Protein AF-0000000067705169 (afdb_homodimer)

Organism: Oreochromis niloticus (NCBI:txid8128)

Sequence (292 aa):
MPSLSCNMSDLLRYIDYDHKATFLKMLNQQRLEGEHCDVVVVVENIEFRAHRCVLAACSNYFKKLFKKQSDEDNSIVELDFIRSDIFEEVLNYMYTARLAVRKKDINMMMSSGQILGINFLDNLCTQKREVTILHSAQMIPKSWDSMPSLSCNMSDLLRYIDYDHKATFLKMLNQQRLEGEHCDVVVVVENIEFRAHRCVLAACSNYFKKLFKKQSDEDNSIVELDFIRSDIFEEVLNYMYTARLAVRKKDINMMMSSGQILGINFLDNLCTQKREVTILHSAQMIPKSWDS

pLDDT: mean 82.28, std 20.85, range [27.31, 98.69]

Solvent-accessible surface area (backbone atoms only — not comparable to full-atom values): 16336 Å² total; per-residue (Å²): 129,84,76,82,65,81,62,74,83,47,54,47,76,46,75,47,86,59,41,50,63,52,39,37,50,37,46,37,50,28,44,78,69,59,50,76,47,62,30,33,40,32,21,86,90,39,78,42,69,34,41,58,60,59,46,32,42,55,16,54,41,45,35,54,52,48,65,67,34,75,82,47,99,67,45,68,45,79,47,87,82,50,56,47,73,56,46,52,35,53,53,46,19,73,42,65,33,36,40,66,42,43,62,92,45,44,65,58,47,38,52,40,24,56,68,36,42,29,70,66,44,62,54,54,54,61,54,48,53,51,55,55,46,54,57,59,60,69,63,60,72,86,60,72,84,114,129,86,76,82,63,81,61,74,83,47,53,48,77,46,74,46,86,58,42,49,62,53,38,37,51,36,46,37,51,29,44,77,69,58,50,76,47,60,31,32,39,32,22,85,90,40,80,41,70,33,41,57,58,58,47,32,42,54,15,53,41,45,35,53,51,47,66,68,34,74,82,48,97,70,44,67,45,78,47,88,82,49,56,47,74,55,47,50,36,53,54,46,19,74,42,66,32,37,41,67,42,42,62,91,45,45,67,58,48,34,54,40,23,56,68,36,42,29,71,67,42,63,54,52,55,61,54,48,52,50,54,55,45,56,56,59,59,70,64,62,74,87,62,74,84,114

Radius of gyration: 25.27 Å; Cα contacts (8 Å, |Δi|>4): 343; chains: 2; bounding box: 54×92×79 Å

Structure (mmCIF, N/CA/C/O backbone):
data_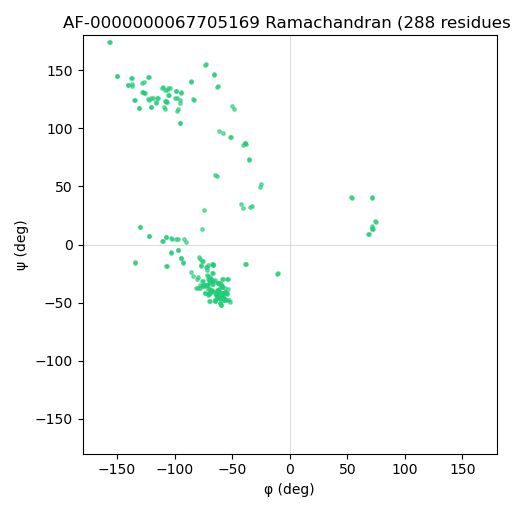AF-0000000067705169-model_v1
#
loop_
_entity.id
_entity.type
_entity.pdbx_description
1 polymer 'BTB domain-containing protein'
#
loop_
_atom_site.group_PDB
_atom_site.id
_atom_site.type_symbol
_atom_site.label_atom_id
_atom_site.label_alt_id
_atom_site.label_comp_id
_atom_site.label_asym_id
_atom_site.label_entity_id
_atom_site.label_seq_id
_atom_site.pdbx_PDB_ins_code
_atom_site.Cartn_x
_atom_site.Cartn_y
_atom_site.Cartn_z
_atom_site.occupancy
_atom_site.B_iso_or_equiv
_atom_site.auth_seq_id
_atom_site.auth_comp_id
_atom_site.auth_asym_id
_atom_site.auth_atom_id
_atom_site.pdbx_PDB_model_num
ATOM 1 N N . MET A 1 1 ? -25.75 41.469 2.578 1 31.66 1 MET A N 1
ATOM 2 C CA . MET A 1 1 ? -25.359 40.156 3.119 1 31.66 1 MET A CA 1
ATOM 3 C C . MET A 1 1 ? -24.156 39.594 2.377 1 31.66 1 MET A C 1
ATOM 5 O O . MET A 1 1 ? -24.172 39.5 1.149 1 31.66 1 MET A O 1
ATOM 9 N N . PRO A 1 2 ? -22.859 39.781 2.779 1 37.53 2 PRO A N 1
ATOM 10 C CA . PRO A 1 2 ? -21.688 39.281 2.037 1 37.53 2 PRO A CA 1
ATOM 11 C C . PRO A 1 2 ? -21.766 37.812 1.694 1 37.53 2 PRO A C 1
ATOM 13 O O . PRO A 1 2 ? -22.234 37 2.512 1 37.53 2 PRO A O 1
ATOM 16 N N . SER A 1 3 ? -22.266 37.469 0.542 1 36.5 3 SER A N 1
ATOM 17 C CA . SER A 1 3 ? -22.297 36.094 0.031 1 36.5 3 SER A CA 1
ATOM 18 C C . SER A 1 3 ? -21.031 35.344 0.392 1 36.5 3 SER A C 1
ATOM 20 O O . SER A 1 3 ? -19.922 35.812 0.164 1 36.5 3 SER A O 1
ATOM 22 N N . LEU A 1 4 ? -20.844 34.688 1.556 1 38.38 4 LEU A N 1
ATOM 23 C CA . LEU A 1 4 ? -19.812 33.719 1.924 1 38.38 4 LEU A CA 1
ATOM 24 C C . LEU A 1 4 ? -19.391 32.875 0.721 1 38.38 4 LEU A C 1
ATOM 26 O O . LEU A 1 4 ? -20.016 31.844 0.429 1 38.38 4 LEU A O 1
ATOM 30 N N . SER A 1 5 ? -19.375 33.375 -0.5 1 40.56 5 SER A N 1
ATOM 31 C CA . SER A 1 5 ? -18.875 32.656 -1.669 1 40.56 5 SER A CA 1
ATOM 32 C C . SER A 1 5 ? -17.609 31.875 -1.334 1 40.56 5 SER A C 1
ATOM 34 O O . SER A 1 5 ? -16.672 32.438 -0.751 1 40.56 5 SER A O 1
ATOM 36 N N . CYS A 1 6 ? -17.656 30.641 -0.814 1 42.22 6 CYS A N 1
ATOM 37 C CA . CYS A 1 6 ? -16.516 29.734 -0.792 1 42.22 6 CYS A CA 1
ATOM 38 C C . CYS A 1 6 ? -15.531 30.062 -1.911 1 42.22 6 CYS A C 1
ATOM 40 O O . CYS A 1 6 ? -15.82 29.812 -3.084 1 42.22 6 CYS A O 1
ATOM 42 N N . ASN A 1 7 ? -15.016 31.172 -2.176 1 44.62 7 ASN A N 1
ATOM 43 C CA . ASN A 1 7 ? -14.023 31.547 -3.18 1 44.62 7 ASN A CA 1
ATOM 44 C C . ASN A 1 7 ? -12.992 30.438 -3.385 1 44.62 7 ASN A C 1
ATOM 46 O O . ASN A 1 7 ? -12.219 30.125 -2.479 1 44.62 7 ASN A O 1
ATOM 50 N N . MET A 1 8 ? -13.219 29.266 -4.047 1 47.56 8 MET A N 1
ATOM 51 C CA . MET A 1 8 ? -12.359 28.25 -4.645 1 47.56 8 MET A CA 1
ATOM 52 C C . MET A 1 8 ? -10.914 28.719 -4.715 1 47.56 8 MET A C 1
ATOM 54 O O . MET A 1 8 ? -9.992 27.922 -4.816 1 47.56 8 MET A O 1
ATOM 58 N N . SER A 1 9 ? -10.68 30.109 -4.746 1 58.75 9 SER A N 1
ATOM 59 C CA . SER A 1 9 ? -9.414 30.797 -4.977 1 58.75 9 SER A CA 1
ATOM 60 C C . SER A 1 9 ? -8.438 30.547 -3.83 1 58.75 9 SER A C 1
ATOM 62 O O . SER A 1 9 ? -7.219 30.562 -4.031 1 58.75 9 SER A O 1
ATOM 64 N N . ASP A 1 10 ? -8.945 30.078 -2.658 1 79.38 10 ASP A N 1
ATOM 65 C CA . ASP A 1 10 ? -8.031 30.062 -1.515 1 79.38 10 ASP A CA 1
ATOM 66 C C . ASP A 1 10 ? -7.52 28.641 -1.239 1 79.38 10 ASP A C 1
ATOM 68 O O . ASP A 1 10 ? -6.832 28.422 -0.243 1 79.38 10 ASP A O 1
ATOM 72 N N . LEU A 1 11 ? -7.875 27.688 -2.133 1 83.19 11 LEU A N 1
ATOM 73 C CA . LEU A 1 11 ? -7.445 26.312 -1.938 1 83.19 11 LEU A CA 1
ATOM 74 C C . LEU A 1 11 ? -6.355 25.938 -2.936 1 83.19 11 LEU A C 1
ATOM 76 O O . LEU A 1 11 ? -6.504 26.172 -4.141 1 83.19 11 LEU A O 1
ATOM 80 N N . LEU A 1 12 ? -5.23 25.531 -2.422 1 85.56 12 LEU A N 1
ATOM 81 C CA . LEU A 1 12 ? -4.148 25.016 -3.254 1 85.56 12 LEU A CA 1
ATOM 82 C C . LEU A 1 12 ? -4.211 23.5 -3.334 1 85.56 12 LEU A C 1
ATOM 84 O O . LEU A 1 12 ? -4.324 22.812 -2.311 1 85.56 12 LEU A O 1
ATOM 88 N N . ARG A 1 13 ? -4.281 22.906 -4.57 1 89.56 13 ARG A N 1
ATOM 89 C CA . ARG A 1 13 ? -4.297 21.469 -4.805 1 89.56 13 ARG A CA 1
ATOM 90 C C . ARG A 1 13 ? -2.979 21 -5.41 1 89.56 13 ARG A C 1
ATOM 92 O O . ARG A 1 13 ? -2.439 21.641 -6.312 1 89.56 13 ARG A O 1
ATOM 99 N N . TYR A 1 14 ? -2.492 19.938 -4.816 1 87.75 14 TYR A N 1
ATOM 100 C CA . TYR A 1 14 ? -1.238 19.359 -5.293 1 87.75 14 TYR A CA 1
ATOM 101 C C . TYR A 1 14 ? -1.396 17.875 -5.582 1 87.75 14 TYR A C 1
ATOM 103 O O . TYR A 1 14 ? -2.119 17.172 -4.871 1 87.75 14 TYR A O 1
ATOM 111 N N . ILE A 1 15 ? -0.759 17.469 -6.684 1 91.25 15 ILE A N 1
ATOM 112 C CA . ILE A 1 15 ? -0.657 16.062 -7.012 1 91.25 15 ILE A CA 1
ATOM 113 C C . ILE A 1 15 ? 0.807 15.625 -6.977 1 91.25 15 ILE A C 1
ATOM 115 O O . ILE A 1 15 ? 1.669 16.266 -7.574 1 91.25 15 ILE A O 1
ATOM 119 N N . ASP A 1 16 ? 1.126 14.633 -6.258 1 91.94 16 ASP A N 1
ATOM 120 C CA . ASP A 1 16 ? 2.463 14.047 -6.219 1 91.94 16 ASP A CA 1
ATOM 121 C C . ASP A 1 16 ? 2.57 12.859 -7.168 1 91.94 16 ASP A C 1
ATOM 123 O O . ASP A 1 16 ? 2.186 11.742 -6.82 1 91.94 16 ASP A O 1
ATOM 127 N N . TYR A 1 17 ? 3.188 13.008 -8.258 1 89.75 17 TYR A N 1
ATOM 128 C CA . TYR A 1 17 ? 3.223 12.023 -9.336 1 89.75 17 TYR A CA 1
ATOM 129 C C . TYR A 1 17 ? 4.184 10.891 -9 1 89.75 17 TYR A C 1
ATOM 131 O O . TYR A 1 17 ? 4.09 9.797 -9.57 1 89.75 17 TYR A O 1
ATOM 139 N N . ASP A 1 18 ? 5.066 11.148 -8.047 1 92.06 18 ASP A N 1
ATOM 140 C CA . ASP A 1 18 ? 6.055 10.133 -7.699 1 92.06 18 ASP A CA 1
ATOM 141 C C . ASP A 1 18 ? 5.578 9.273 -6.527 1 92.06 18 ASP A C 1
ATOM 143 O O . ASP A 1 18 ? 6.164 8.234 -6.23 1 92.06 18 ASP A O 1
ATOM 147 N N . HIS A 1 19 ? 4.559 9.695 -5.914 1 94.62 19 HIS A N 1
ATOM 148 C CA . HIS A 1 19 ? 4.113 9.094 -4.668 1 94.62 19 HIS A CA 1
ATOM 149 C C . HIS A 1 19 ? 3.854 7.598 -4.844 1 94.62 19 HIS A C 1
ATOM 151 O O . HIS A 1 19 ? 4.336 6.785 -4.051 1 94.62 19 HIS A O 1
ATOM 157 N N . LYS A 1 20 ? 3.129 7.215 -5.906 1 95.5 20 LYS A N 1
ATOM 158 C CA . LYS A 1 20 ? 2.701 5.828 -6.082 1 95.5 20 LYS A CA 1
ATOM 159 C C . LYS A 1 20 ? 3.902 4.895 -6.211 1 95.5 20 LYS A C 1
ATOM 161 O O . LYS A 1 20 ? 3.953 3.85 -5.562 1 95.5 20 LYS A O 1
ATOM 166 N N . ALA A 1 21 ? 4.828 5.328 -7.039 1 95.06 21 ALA A N 1
ATOM 167 C CA . ALA A 1 21 ? 6.016 4.504 -7.258 1 95.06 21 ALA A CA 1
ATOM 168 C C . ALA A 1 21 ? 6.84 4.383 -5.98 1 95.06 21 ALA A C 1
ATOM 170 O O . ALA A 1 21 ? 7.266 3.285 -5.609 1 95.06 21 ALA A O 1
ATOM 171 N N . THR A 1 22 ? 7.105 5.504 -5.316 1 95.88 22 THR A N 1
ATOM 172 C CA . THR A 1 22 ? 7.883 5.504 -4.082 1 95.88 22 THR A CA 1
ATOM 173 C C . THR A 1 22 ? 7.176 4.695 -2.996 1 95.88 22 THR A C 1
ATOM 175 O O . THR A 1 22 ? 7.816 3.941 -2.262 1 95.88 22 THR A O 1
ATOM 178 N N . PHE A 1 23 ? 5.914 4.84 -2.965 1 97.12 23 PHE A N 1
ATOM 179 C CA . PHE A 1 23 ? 5.09 4.141 -1.986 1 97.12 23 PHE A CA 1
ATOM 180 C C . PHE A 1 23 ? 5.25 2.631 -2.127 1 97.12 23 PHE A C 1
ATOM 182 O O . PHE A 1 23 ? 5.523 1.937 -1.146 1 97.12 23 PHE A O 1
ATOM 189 N N . LEU A 1 24 ? 5.07 2.162 -3.34 1 98.12 24 LEU A N 1
ATOM 190 C CA . LEU A 1 24 ? 5.18 0.732 -3.609 1 98.12 24 LEU A CA 1
ATOM 191 C C . LEU A 1 24 ? 6.574 0.219 -3.27 1 98.12 24 LEU A C 1
ATOM 193 O O . LEU A 1 24 ? 6.719 -0.863 -2.697 1 98.12 24 LEU A O 1
ATOM 197 N N . LYS A 1 25 ? 7.555 0.972 -3.59 1 97.94 25 LYS A N 1
ATOM 198 C CA . LYS A 1 25 ? 8.938 0.621 -3.273 1 97.94 25 LYS A CA 1
ATOM 199 C C . LYS A 1 25 ? 9.141 0.473 -1.768 1 97.94 25 LYS A C 1
ATOM 201 O O . LYS A 1 25 ? 9.773 -0.48 -1.312 1 97.94 25 LYS A O 1
ATOM 206 N N . MET A 1 26 ? 8.602 1.372 -1.046 1 97.69 26 MET A N 1
ATOM 207 C CA . MET A 1 26 ? 8.75 1.351 0.406 1 97.69 26 MET A CA 1
ATOM 208 C C . MET A 1 26 ? 8.008 0.167 1.013 1 97.69 26 MET A C 1
ATOM 210 O O . MET A 1 26 ? 8.492 -0.46 1.956 1 97.69 26 MET A O 1
ATOM 214 N N . LEU A 1 27 ? 6.848 -0.136 0.516 1 98.38 27 LEU A N 1
ATOM 215 C CA . LEU A 1 27 ? 6.117 -1.307 0.991 1 98.38 27 LEU A CA 1
ATOM 216 C C . LEU A 1 27 ? 6.91 -2.584 0.73 1 98.38 27 LEU A C 1
ATOM 218 O O . LEU A 1 27 ? 6.953 -3.477 1.579 1 98.38 27 LEU A O 1
ATOM 222 N N . ASN A 1 28 ? 7.477 -2.643 -0.452 1 98.62 28 ASN A N 1
ATOM 223 C CA . ASN A 1 28 ? 8.281 -3.818 -0.771 1 98.62 28 ASN A CA 1
ATOM 224 C C . ASN A 1 28 ? 9.484 -3.938 0.154 1 98.62 28 ASN A C 1
ATOM 226 O O . ASN A 1 28 ? 9.867 -5.043 0.55 1 98.62 28 ASN A O 1
ATOM 230 N N . GLN A 1 29 ? 10.086 -2.816 0.441 1 98.38 29 GLN A N 1
ATOM 231 C CA . GLN A 1 29 ? 11.195 -2.818 1.387 1 98.38 29 GLN A CA 1
ATOM 232 C C . GLN A 1 29 ? 10.758 -3.357 2.746 1 98.38 29 GLN A C 1
ATOM 234 O O . GLN A 1 29 ? 11.469 -4.16 3.357 1 98.38 29 GLN A O 1
ATOM 239 N N . GLN A 1 30 ? 9.648 -2.918 3.188 1 97.88 30 GLN A N 1
ATOM 240 C CA . GLN A 1 30 ? 9.109 -3.436 4.438 1 97.88 30 GLN A CA 1
ATOM 241 C C . GLN A 1 30 ? 8.922 -4.949 4.375 1 97.88 30 GLN A C 1
ATOM 243 O O . GLN A 1 30 ? 9.297 -5.664 5.305 1 97.88 30 GLN A O 1
ATOM 248 N N . ARG A 1 31 ? 8.336 -5.414 3.275 1 98.31 31 ARG A N 1
ATOM 249 C CA . ARG A 1 31 ? 8.109 -6.844 3.115 1 98.31 31 ARG A CA 1
ATOM 250 C C . ARG A 1 31 ? 9.414 -7.625 3.199 1 98.31 31 ARG A C 1
ATOM 252 O O . ARG A 1 31 ? 9.508 -8.609 3.932 1 98.31 31 ARG A O 1
ATOM 259 N N . LEU A 1 32 ? 10.406 -7.113 2.484 1 97.75 32 LEU A N 1
ATOM 260 C CA . LEU A 1 32 ? 11.695 -7.793 2.4 1 97.75 32 LEU A C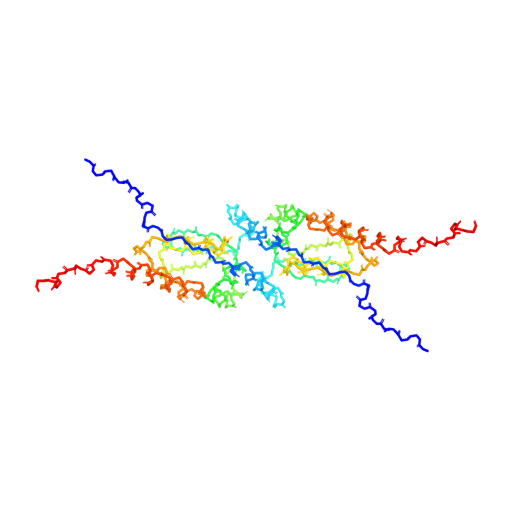A 1
ATOM 261 C C . LEU A 1 32 ? 12.398 -7.785 3.752 1 97.75 32 LEU A C 1
ATOM 263 O O . LEU A 1 32 ? 13.148 -8.711 4.074 1 97.75 32 LEU A O 1
ATOM 267 N N . GLU A 1 33 ? 12.062 -6.816 4.578 1 96.69 33 GLU A N 1
ATOM 268 C CA . GLU A 1 33 ? 12.664 -6.703 5.902 1 96.69 33 GLU A CA 1
ATOM 269 C C . GLU A 1 33 ? 11.766 -7.328 6.969 1 96.69 33 GLU A C 1
ATOM 271 O O . GLU A 1 33 ? 12.133 -7.375 8.148 1 96.69 33 GLU A O 1
ATOM 276 N N . GLY A 1 34 ? 10.594 -7.762 6.543 1 95.56 34 GLY A N 1
ATOM 277 C CA . GLY A 1 34 ? 9.664 -8.383 7.477 1 95.56 34 GLY A CA 1
ATOM 278 C C . GLY A 1 34 ? 8.984 -7.383 8.391 1 95.56 34 GLY A C 1
ATOM 279 O O . GLY A 1 34 ? 8.477 -7.754 9.453 1 95.56 34 GLY A O 1
ATOM 280 N N . GLU A 1 35 ? 8.984 -6.113 7.996 1 94.94 35 GLU A N 1
ATOM 281 C CA . GLU A 1 35 ? 8.391 -5.062 8.82 1 94.94 35 GLU A CA 1
ATOM 282 C C . GLU A 1 35 ? 6.883 -4.977 8.602 1 94.94 35 GLU A C 1
ATOM 284 O O . GLU A 1 35 ? 6.422 -4.93 7.457 1 94.94 35 GLU A O 1
ATOM 289 N N . HIS A 1 36 ? 6.133 -5.078 9.664 1 93.19 36 HIS A N 1
ATOM 290 C CA . HIS A 1 36 ? 4.691 -4.875 9.727 1 93.19 36 HIS A CA 1
ATOM 291 C C . HIS A 1 36 ? 3.949 -5.98 8.984 1 93.19 36 HIS A C 1
ATOM 293 O O . HIS A 1 36 ? 2.766 -5.836 8.672 1 93.19 36 HIS A O 1
ATOM 299 N N . CYS A 1 37 ? 4.582 -7.008 8.562 1 95.5 37 CYS A N 1
ATOM 300 C CA . CYS A 1 37 ? 3.883 -8.141 7.965 1 95.5 37 CYS A CA 1
ATOM 301 C C . CYS A 1 37 ? 2.945 -8.789 8.977 1 95.5 37 CYS A C 1
ATOM 303 O O . CYS A 1 37 ? 3.338 -9.055 10.109 1 95.5 37 CYS A O 1
ATOM 305 N N . ASP A 1 38 ? 1.744 -9.094 8.5 1 93.5 38 ASP A N 1
ATOM 306 C CA . ASP A 1 38 ? 0.765 -9.602 9.453 1 93.5 38 ASP A CA 1
ATOM 307 C C . ASP A 1 38 ? 0.111 -10.883 8.938 1 93.5 38 ASP A C 1
ATOM 309 O O . ASP A 1 38 ? -0.911 -11.32 9.469 1 93.5 38 ASP A O 1
ATOM 313 N N . VAL A 1 39 ? 0.639 -11.508 7.961 1 96.06 39 VAL A N 1
ATOM 314 C CA . VAL A 1 39 ? 0.148 -12.789 7.469 1 96.06 39 VAL A CA 1
ATOM 315 C C . VAL A 1 39 ? 1.306 -13.602 6.891 1 96.06 39 VAL A C 1
ATOM 317 O O . VAL A 1 39 ? 2.258 -13.031 6.348 1 96.06 39 VAL A O 1
ATOM 320 N N . VAL A 1 40 ? 1.239 -14.844 7.07 1 97.69 40 VAL A N 1
ATOM 321 C CA . VAL A 1 40 ? 2.158 -15.789 6.453 1 97.69 40 VAL A CA 1
ATOM 322 C C . VAL A 1 40 ? 1.391 -16.703 5.504 1 97.69 40 VAL A C 1
ATOM 324 O O . VAL A 1 40 ? 0.429 -17.359 5.91 1 97.69 40 VAL A O 1
ATOM 327 N N . VAL A 1 41 ? 1.774 -16.719 4.285 1 98.31 41 VAL A N 1
ATOM 328 C CA . VAL A 1 41 ? 1.196 -17.625 3.305 1 98.31 41 VAL A CA 1
ATOM 329 C C . VAL A 1 41 ? 2.115 -18.828 3.117 1 98.31 41 VAL A C 1
ATOM 331 O O . VAL A 1 41 ? 3.305 -18.672 2.836 1 98.31 41 VAL A O 1
ATOM 334 N N . VAL A 1 42 ? 1.589 -19.984 3.277 1 98.62 42 VAL A N 1
ATOM 335 C CA . VAL A 1 42 ? 2.367 -21.219 3.148 1 98.62 42 VAL A CA 1
ATOM 336 C C . VAL A 1 42 ? 1.995 -21.922 1.852 1 98.62 42 VAL A C 1
ATOM 338 O O . VAL A 1 42 ? 0.822 -22.234 1.615 1 98.62 42 VAL A O 1
ATOM 341 N N . VAL A 1 43 ? 2.949 -22.141 1.05 1 98.56 43 VAL A N 1
ATOM 342 C CA . VAL A 1 43 ? 2.797 -22.875 -0.21 1 98.56 43 VAL A CA 1
ATOM 343 C C . VAL A 1 43 ? 3.871 -23.953 -0.32 1 98.56 43 VAL A C 1
ATOM 345 O O . VAL A 1 43 ? 5.066 -23.641 -0.318 1 98.56 43 VAL A O 1
ATOM 348 N N . GLU A 1 44 ? 3.516 -25.125 -0.375 1 98.19 44 GLU A N 1
ATOM 349 C CA . GLU A 1 44 ? 4.441 -26.25 -0.461 1 98.19 44 GLU A CA 1
ATOM 350 C C . GLU A 1 44 ? 5.484 -26.203 0.653 1 98.19 44 GLU A C 1
ATOM 352 O O . GLU A 1 44 ? 6.68 -26.344 0.399 1 98.19 44 GLU A O 1
ATOM 357 N N . ASN A 1 45 ? 5.098 -25.875 1.807 1 97.38 45 ASN A N 1
ATOM 358 C CA . ASN A 1 45 ? 5.895 -25.844 3.027 1 97.38 45 ASN A CA 1
ATOM 359 C C . ASN A 1 45 ? 6.902 -24.688 3.012 1 97.38 45 ASN A C 1
ATOM 361 O O . ASN A 1 45 ? 7.848 -24.672 3.801 1 97.38 45 ASN A O 1
ATOM 365 N N . ILE A 1 46 ? 6.711 -23.781 2.113 1 98.38 46 ILE A N 1
ATOM 366 C CA . ILE A 1 46 ? 7.496 -22.547 2.102 1 98.38 46 ILE A CA 1
ATOM 367 C C . ILE A 1 46 ? 6.652 -21.391 2.633 1 98.38 46 ILE A C 1
ATOM 369 O O . ILE A 1 46 ? 5.496 -21.219 2.234 1 98.38 46 ILE A O 1
ATOM 373 N N . GLU A 1 47 ? 7.25 -20.641 3.467 1 98.31 47 GLU A N 1
ATOM 374 C CA . GLU A 1 47 ? 6.535 -19.531 4.098 1 98.31 47 GLU A CA 1
ATOM 375 C C . GLU A 1 47 ? 6.844 -18.203 3.408 1 98.31 47 GLU A C 1
ATOM 377 O O . GLU A 1 47 ? 8.008 -17.891 3.154 1 98.31 47 GLU A O 1
ATOM 382 N N . PHE A 1 48 ? 5.801 -17.438 3.111 1 98.5 48 PHE A N 1
ATOM 383 C CA . PHE A 1 48 ? 5.895 -16.094 2.572 1 98.5 48 PHE A CA 1
ATOM 384 C C . PHE A 1 48 ? 5.215 -15.086 3.496 1 98.5 48 PHE A C 1
ATOM 386 O O . PHE A 1 48 ? 4.004 -15.156 3.715 1 98.5 48 PHE A O 1
ATOM 393 N N . ARG A 1 49 ? 5.957 -14.164 4 1 97.75 49 ARG A N 1
ATOM 394 C CA . ARG A 1 49 ? 5.387 -13.094 4.812 1 97.75 49 ARG A CA 1
ATOM 395 C C . ARG A 1 49 ? 4.891 -11.945 3.936 1 97.75 49 ARG A C 1
ATOM 397 O O . ARG A 1 49 ? 5.543 -11.578 2.953 1 97.75 49 ARG A O 1
ATOM 404 N N . ALA A 1 50 ? 3.785 -11.406 4.305 1 98.12 50 ALA A N 1
ATOM 405 C CA . ALA A 1 50 ? 3.211 -10.32 3.518 1 98.12 50 ALA A CA 1
ATOM 406 C C . ALA A 1 50 ? 2.273 -9.469 4.367 1 98.12 50 ALA A C 1
ATOM 408 O O . ALA A 1 50 ? 2.109 -9.719 5.566 1 98.12 50 ALA A O 1
ATOM 409 N N . HIS A 1 51 ? 1.782 -8.438 3.867 1 97.38 51 HIS A N 1
ATOM 410 C CA . HIS A 1 51 ? 0.753 -7.602 4.473 1 97.38 51 HIS A CA 1
ATOM 411 C C . HIS A 1 51 ? -0.637 -7.996 3.988 1 97.38 51 HIS A C 1
ATOM 413 O O . HIS A 1 51 ? -0.878 -8.078 2.781 1 97.38 51 HIS A O 1
ATOM 419 N N . ARG A 1 52 ? -1.539 -8.18 4.875 1 96.69 52 ARG A N 1
ATOM 420 C CA . ARG A 1 52 ? -2.902 -8.547 4.516 1 96.69 52 ARG A CA 1
ATOM 421 C C . ARG A 1 52 ? -3.523 -7.52 3.576 1 96.69 52 ARG A C 1
ATOM 423 O O . ARG A 1 52 ? -4.168 -7.879 2.59 1 96.69 52 ARG A O 1
ATOM 430 N N . CYS A 1 53 ? -3.324 -6.227 3.957 1 97.19 53 CYS A N 1
ATOM 431 C CA . CYS A 1 53 ? -3.961 -5.172 3.174 1 97.19 53 CYS A CA 1
ATOM 432 C C . CYS A 1 53 ? -3.441 -5.168 1.741 1 97.19 53 CYS A C 1
ATOM 434 O O . CYS A 1 53 ? -4.195 -4.898 0.804 1 97.19 53 CYS A O 1
ATOM 436 N N . VAL A 1 54 ? -2.143 -5.523 1.518 1 98.38 54 VAL A N 1
ATOM 437 C CA . VAL A 1 54 ? -1.57 -5.586 0.177 1 98.38 54 VAL A CA 1
ATOM 438 C C . VAL A 1 54 ? -2.174 -6.762 -0.589 1 98.38 54 VAL A C 1
ATOM 440 O O . VAL A 1 54 ? -2.635 -6.602 -1.722 1 98.38 54 VAL A O 1
ATOM 443 N N . LEU A 1 55 ? -2.209 -7.949 0.03 1 98 55 LEU A N 1
ATOM 444 C CA . LEU A 1 55 ? -2.787 -9.125 -0.611 1 98 55 LEU A CA 1
ATOM 445 C C . LEU A 1 55 ? -4.242 -8.883 -0.985 1 98 55 LEU A C 1
ATOM 447 O O . LEU A 1 55 ? -4.656 -9.156 -2.113 1 98 55 LEU A O 1
ATOM 451 N N . ALA A 1 56 ? -4.992 -8.312 -0.066 1 97.5 56 ALA A N 1
ATOM 452 C CA . ALA A 1 56 ? -6.418 -8.07 -0.274 1 97.5 56 ALA A CA 1
ATOM 453 C C . ALA A 1 56 ? -6.645 -7.012 -1.346 1 97.5 56 ALA A C 1
ATOM 455 O O . ALA A 1 56 ? -7.66 -7.027 -2.043 1 97.5 56 ALA A O 1
ATOM 456 N N . ALA A 1 57 ? -5.738 -6.086 -1.476 1 97.56 57 ALA A N 1
ATOM 457 C CA . ALA A 1 57 ? -5.852 -5.031 -2.479 1 97.56 57 ALA A CA 1
ATOM 458 C C . ALA A 1 57 ? -5.629 -5.586 -3.885 1 97.56 57 ALA A C 1
ATOM 460 O O . ALA A 1 57 ? -6.16 -5.055 -4.859 1 97.56 57 ALA A O 1
ATOM 461 N N . CYS A 1 58 ? -4.883 -6.652 -4 1 96.75 58 CYS A N 1
ATOM 462 C CA . CYS A 1 58 ? -4.457 -7.137 -5.309 1 96.75 58 CYS A CA 1
ATOM 463 C C . CYS A 1 58 ? -5.215 -8.398 -5.699 1 96.75 58 CYS A C 1
ATOM 465 O O . CYS A 1 58 ? -5.223 -8.789 -6.867 1 96.75 58 CYS A O 1
ATOM 467 N N . SER A 1 59 ? -5.809 -9.078 -4.777 1 97.06 59 SER A N 1
ATOM 468 C CA . SER A 1 59 ? -6.383 -10.398 -5 1 97.06 59 SER A CA 1
ATOM 469 C C . SER A 1 59 ? -7.773 -10.508 -4.383 1 97.06 59 SER A C 1
ATOM 471 O O . SER A 1 59 ? -7.93 -10.375 -3.168 1 97.06 59 SER A O 1
ATOM 473 N N . ASN A 1 60 ? -8.766 -10.867 -5.184 1 96.75 60 ASN A N 1
ATOM 474 C CA . ASN A 1 60 ? -10.125 -11.07 -4.684 1 96.75 60 ASN A CA 1
ATOM 475 C C . ASN A 1 60 ? -10.211 -12.297 -3.783 1 96.75 60 ASN A C 1
ATOM 477 O O . ASN A 1 60 ? -11.016 -12.336 -2.854 1 96.75 60 ASN A O 1
ATOM 481 N N . TYR A 1 61 ? -9.406 -13.25 -4.031 1 96.88 61 TYR A N 1
ATOM 482 C CA . TYR A 1 61 ? -9.32 -14.43 -3.178 1 96.88 61 TYR A CA 1
ATOM 483 C C . TYR A 1 61 ? -8.922 -14.055 -1.756 1 96.88 61 TYR A C 1
ATOM 485 O O . TYR A 1 61 ? -9.617 -14.406 -0.798 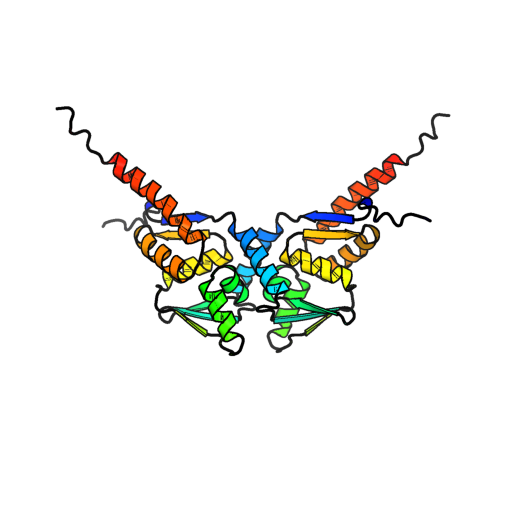1 96.88 61 TYR A O 1
ATOM 493 N N . PHE A 1 62 ? -7.887 -13.305 -1.604 1 96.75 62 PHE A N 1
ATOM 494 C CA . PHE A 1 62 ? -7.414 -12.906 -0.283 1 96.75 62 PHE A CA 1
ATOM 495 C C . PHE A 1 62 ? -8.375 -11.922 0.363 1 96.75 62 PHE A C 1
ATOM 497 O O . PHE A 1 62 ? -8.594 -11.961 1.576 1 96.75 62 PHE A O 1
ATOM 504 N N . LYS A 1 63 ? -8.914 -11.047 -0.467 1 96.31 63 LYS A N 1
ATOM 505 C CA . LYS A 1 63 ? -9.891 -10.094 0.049 1 96.31 63 LYS A CA 1
ATOM 506 C C . LYS A 1 63 ? -11.047 -10.82 0.741 1 96.31 63 LYS A C 1
ATOM 508 O O . LYS A 1 63 ? -11.391 -10.5 1.88 1 96.31 63 LYS A O 1
ATOM 513 N N . LYS A 1 64 ? -11.586 -11.797 0.128 1 95.19 64 LYS A N 1
ATOM 514 C CA . LYS A 1 64 ? -12.695 -12.57 0.671 1 95.19 64 LYS A CA 1
ATOM 515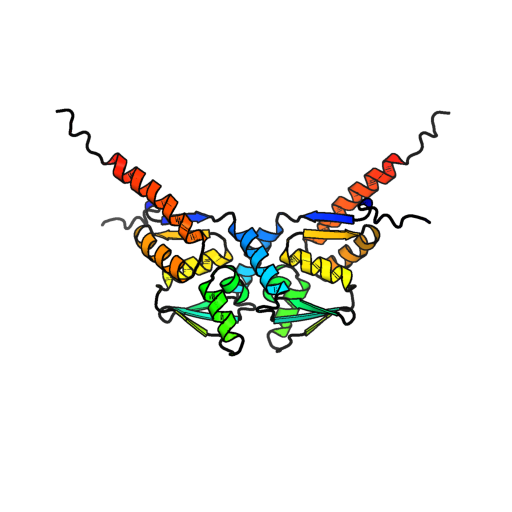 C C . LYS A 1 64 ? -12.25 -13.422 1.855 1 95.19 64 LYS A C 1
ATOM 517 O O . LYS A 1 64 ? -12.961 -13.516 2.861 1 95.19 64 LYS A O 1
ATOM 522 N N . LEU A 1 65 ? -11.102 -14.008 1.676 1 94.38 65 LEU A N 1
ATOM 523 C CA . LEU A 1 65 ? -10.578 -14.867 2.73 1 94.38 65 LEU A CA 1
ATOM 524 C C . LEU A 1 65 ? -10.398 -14.086 4.031 1 94.38 65 LEU A C 1
ATOM 526 O O . LEU A 1 65 ? -10.805 -14.555 5.098 1 94.38 65 LEU A O 1
ATOM 530 N N . PHE A 1 66 ? -9.82 -12.891 3.969 1 94.12 66 PHE A N 1
ATOM 531 C CA . PHE A 1 66 ? -9.516 -12.125 5.172 1 94.12 66 PHE A CA 1
ATOM 532 C C . PHE A 1 66 ? -10.781 -11.492 5.746 1 94.12 66 PHE A C 1
ATOM 534 O O . PHE A 1 66 ? -10.844 -11.203 6.945 1 94.12 66 PHE A O 1
ATOM 541 N N . LYS A 1 67 ? -11.719 -11.156 4.875 1 89.06 67 LYS A N 1
ATOM 542 C CA . LYS A 1 67 ? -13 -10.672 5.371 1 89.06 67 LYS A CA 1
ATOM 543 C C . LYS A 1 67 ? -13.68 -11.703 6.266 1 89.06 67 LYS A C 1
ATOM 545 O O . LYS A 1 67 ? -14.281 -11.352 7.281 1 89.06 67 LYS A O 1
ATOM 550 N N . LYS A 1 68 ? -13.547 -12.961 5.941 1 84.81 68 LYS A N 1
ATOM 551 C CA . LYS A 1 68 ? -14.117 -14.062 6.715 1 84.81 68 LYS A CA 1
ATOM 552 C C . LYS A 1 68 ? -13.32 -14.297 7.996 1 84.81 68 LYS A C 1
ATOM 554 O O . LYS A 1 68 ? -13.891 -14.664 9.031 1 84.81 68 LYS A O 1
ATOM 559 N N . GLN A 1 69 ? -12.008 -14.109 7.977 1 78.38 69 GLN A N 1
ATOM 560 C CA . GLN A 1 69 ? -11.102 -14.383 9.094 1 78.38 69 GLN A CA 1
ATOM 561 C C . GLN A 1 69 ? -11.125 -13.242 10.109 1 78.38 69 GLN A C 1
ATOM 563 O O . GLN A 1 69 ? -10.664 -13.406 11.242 1 78.38 69 GLN A O 1
ATOM 568 N N . SER A 1 70 ? -11.375 -12.008 9.773 1 65.31 70 SER A N 1
ATOM 569 C CA . SER A 1 70 ? -11.32 -10.852 10.656 1 65.31 70 SER A CA 1
ATOM 570 C C . SER A 1 70 ? -11.844 -11.195 12.047 1 65.31 70 SER A C 1
ATOM 572 O O . SER A 1 70 ? -11.406 -10.609 13.039 1 65.31 70 SER A O 1
ATOM 574 N N . ASP A 1 71 ? -12.523 -12.258 12.078 1 61.09 71 ASP A N 1
ATOM 575 C CA . ASP A 1 71 ? -13.055 -12.695 13.359 1 61.09 71 ASP A CA 1
ATOM 576 C C . ASP A 1 71 ? -12.094 -13.664 14.055 1 61.09 71 ASP A C 1
ATOM 578 O O . ASP A 1 71 ? -12.203 -13.898 15.258 1 61.09 71 ASP A O 1
ATOM 582 N N . GLU A 1 72 ? -11.172 -14.141 13.266 1 61.38 72 GLU A N 1
ATOM 583 C CA . GLU A 1 72 ? -10.258 -15.156 13.781 1 61.38 72 GLU A CA 1
ATOM 584 C C . GLU A 1 72 ? -8.805 -14.68 13.711 1 61.38 72 GLU A C 1
ATOM 586 O O . GLU A 1 72 ? -8.445 -13.898 12.82 1 61.38 72 GLU A O 1
ATOM 591 N N . ASP A 1 73 ? -8.023 -14.672 14.711 1 62.16 73 ASP A N 1
ATOM 592 C CA . ASP A 1 73 ? -6.609 -14.328 14.805 1 62.16 73 ASP A CA 1
ATOM 593 C C . ASP A 1 73 ? -5.75 -15.312 14.008 1 62.16 73 ASP A C 1
ATOM 595 O O . ASP A 1 73 ? -5.043 -16.141 14.586 1 62.16 73 ASP A O 1
ATOM 599 N N . ASN A 1 74 ? -6.086 -15.328 12.625 1 67 74 ASN A N 1
ATOM 600 C CA . ASN A 1 74 ? -5.234 -16.281 11.914 1 67 74 ASN A CA 1
ATOM 601 C C . ASN A 1 74 ? -4.23 -15.57 11.008 1 67 74 ASN A C 1
ATOM 603 O O . ASN A 1 74 ? -4.621 -14.883 10.062 1 67 74 ASN A O 1
ATOM 607 N N . SER A 1 75 ? -2.988 -15.789 11.312 1 86.19 75 SER A N 1
ATOM 608 C CA . SER A 1 75 ? -1.873 -15.148 10.625 1 86.19 75 SER A CA 1
ATOM 609 C C . SER A 1 75 ? -1.274 -16.078 9.57 1 86.19 75 SER A C 1
ATOM 611 O O . SER A 1 75 ? -0.383 -15.672 8.82 1 86.19 75 SER A O 1
ATOM 613 N N . ILE A 1 76 ? -2.025 -17.312 9.445 1 94.69 76 ILE A N 1
ATOM 614 C CA . ILE A 1 76 ? -1.415 -18.234 8.5 1 94.69 76 ILE A CA 1
ATOM 615 C C . ILE A 1 76 ? -2.449 -18.688 7.469 1 94.69 76 ILE A C 1
ATOM 617 O O . ILE A 1 76 ? -3.57 -19.047 7.824 1 94.69 76 ILE A O 1
ATOM 621 N N . VAL A 1 77 ? -2.16 -18.641 6.234 1 96.38 77 VAL A N 1
ATOM 622 C CA . VAL A 1 77 ? -2.975 -19.078 5.109 1 96.38 77 VAL A CA 1
ATOM 623 C C . VAL A 1 77 ? -2.211 -20.125 4.297 1 96.38 77 VAL A C 1
ATOM 625 O O . VAL A 1 77 ? -1.086 -19.875 3.857 1 96.38 77 VAL A O 1
ATOM 628 N N . GLU A 1 78 ? -2.785 -21.266 4.102 1 97.25 78 GLU A N 1
ATOM 629 C CA . GLU A 1 78 ? -2.164 -22.312 3.301 1 97.25 78 GLU A CA 1
ATOM 630 C C . GLU A 1 78 ? -2.82 -22.422 1.928 1 97.25 78 GLU A C 1
ATOM 632 O O . GLU A 1 78 ? -4.047 -22.5 1.823 1 97.25 78 GLU A O 1
ATOM 637 N N . LEU A 1 79 ? -2.008 -22.391 0.958 1 97.75 79 LEU A N 1
ATOM 638 C CA . LEU A 1 79 ? -2.477 -22.578 -0.408 1 97.75 79 LEU A CA 1
ATOM 639 C C . LEU A 1 79 ? -1.979 -23.906 -0.967 1 97.75 79 LEU A C 1
ATOM 641 O O . LEU A 1 79 ? -0.789 -24.219 -0.878 1 97.75 79 LEU A O 1
ATOM 645 N N . ASP A 1 80 ? -2.848 -24.672 -1.625 1 97.25 80 ASP A N 1
ATOM 646 C CA . ASP A 1 80 ? -2.479 -25.984 -2.154 1 97.25 80 ASP A CA 1
ATOM 647 C C . ASP A 1 80 ? -2.717 -26.047 -3.66 1 97.25 80 ASP A C 1
ATOM 649 O O . ASP A 1 80 ? -2.502 -27.094 -4.281 1 97.25 80 ASP A O 1
ATOM 653 N N . PHE A 1 81 ? -3.053 -24.984 -4.297 1 96.5 81 PHE A N 1
ATOM 654 C CA . PHE A 1 81 ? -3.42 -25 -5.707 1 96.5 81 PHE A CA 1
ATOM 655 C C . PHE A 1 81 ? -2.357 -24.312 -6.555 1 96.5 81 PHE A C 1
ATOM 657 O O . PHE A 1 81 ? -2.531 -24.156 -7.766 1 96.5 81 PHE A O 1
ATOM 664 N N . ILE A 1 82 ? -1.285 -23.875 -5.93 1 96.88 82 ILE A N 1
ATOM 665 C CA . ILE A 1 82 ? -0.266 -23.109 -6.645 1 96.88 82 ILE A CA 1
ATOM 666 C C . ILE A 1 82 ? 1.123 -23.594 -6.219 1 96.88 82 ILE A C 1
ATOM 668 O O . ILE A 1 82 ? 1.322 -23.984 -5.07 1 96.88 82 ILE A O 1
ATOM 672 N N . ARG A 1 83 ? 2.02 -23.609 -7.176 1 97.62 83 ARG A N 1
ATOM 673 C CA . ARG A 1 83 ? 3.412 -23.906 -6.859 1 97.62 83 ARG A CA 1
ATOM 674 C C . ARG A 1 83 ? 4.078 -22.734 -6.141 1 97.62 83 ARG A C 1
ATOM 676 O O . ARG A 1 83 ? 3.752 -21.578 -6.402 1 97.62 83 ARG A O 1
ATOM 683 N N . SER A 1 84 ? 5.098 -23.031 -5.371 1 98.19 84 SER A N 1
ATOM 684 C CA . SER A 1 84 ? 5.723 -22.016 -4.527 1 98.19 84 SER A CA 1
ATOM 685 C C . SER A 1 84 ? 6.457 -20.969 -5.363 1 98.19 84 SER A C 1
ATOM 687 O O . SER A 1 84 ? 6.406 -19.781 -5.062 1 98.19 84 SER A O 1
ATOM 689 N N . ASP A 1 85 ? 7.168 -21.406 -6.43 1 96.94 85 ASP A N 1
ATOM 690 C CA . ASP A 1 85 ? 7.918 -20.453 -7.25 1 96.94 85 ASP A CA 1
ATOM 691 C C . ASP A 1 85 ? 6.977 -19.547 -8.031 1 96.94 85 ASP A C 1
ATOM 693 O O . ASP A 1 85 ? 7.285 -18.375 -8.258 1 96.94 85 ASP A O 1
ATOM 697 N N . ILE A 1 86 ? 5.812 -20.031 -8.43 1 96 86 ILE A N 1
ATOM 698 C CA . ILE A 1 86 ? 4.809 -19.219 -9.109 1 96 86 ILE A CA 1
ATOM 699 C C . ILE A 1 86 ? 4.191 -18.219 -8.133 1 96 86 ILE A C 1
ATOM 701 O O . ILE A 1 86 ? 4.039 -17.047 -8.461 1 96 86 ILE A O 1
ATOM 705 N N . PHE A 1 87 ? 3.91 -18.688 -6.953 1 97.88 87 PHE A N 1
ATOM 706 C CA . PHE A 1 87 ? 3.34 -17.797 -5.949 1 97.88 87 PHE A CA 1
ATOM 707 C C . PHE A 1 87 ? 4.309 -16.672 -5.613 1 97.88 87 PHE A C 1
ATOM 709 O O . PHE A 1 87 ? 3.896 -15.523 -5.445 1 97.88 87 PHE A O 1
ATOM 716 N N . GLU A 1 88 ? 5.559 -17.062 -5.449 1 97.94 88 GLU A N 1
ATOM 717 C CA . GLU A 1 88 ? 6.574 -16.047 -5.164 1 97.94 88 GLU A CA 1
ATOM 718 C C . GLU A 1 88 ? 6.562 -14.938 -6.219 1 97.94 88 GLU A C 1
ATOM 720 O O . GLU A 1 88 ? 6.664 -13.758 -5.887 1 97.94 88 GLU A O 1
ATOM 725 N N . GLU A 1 89 ? 6.422 -15.328 -7.488 1 95.94 89 GLU A N 1
ATOM 726 C CA . GLU A 1 89 ? 6.375 -14.352 -8.57 1 95.94 89 GLU A CA 1
ATOM 727 C C . GLU A 1 89 ? 5.109 -13.5 -8.492 1 95.94 89 GLU A C 1
ATOM 729 O O . GLU A 1 89 ? 5.152 -12.297 -8.742 1 95.94 89 GLU A O 1
ATOM 734 N N . VAL A 1 90 ? 3.994 -14.109 -8.164 1 96.19 90 VAL A N 1
ATOM 735 C CA . VAL A 1 90 ? 2.732 -13.398 -7.992 1 96.19 90 VAL A CA 1
ATOM 736 C C . VAL A 1 90 ? 2.861 -12.383 -6.855 1 96.19 90 VAL A C 1
ATOM 738 O O . VAL A 1 90 ? 2.459 -11.227 -7 1 96.19 90 VAL A O 1
ATOM 741 N N . LEU A 1 91 ? 3.42 -12.828 -5.77 1 97.88 91 LEU A N 1
ATOM 742 C CA . LEU A 1 91 ? 3.641 -11.953 -4.621 1 97.88 91 LEU A CA 1
ATOM 743 C C . LEU A 1 91 ? 4.555 -10.789 -4.988 1 97.88 91 LEU A C 1
ATOM 745 O O . LEU A 1 91 ? 4.281 -9.641 -4.629 1 97.88 91 LEU A O 1
ATOM 749 N N . ASN A 1 92 ? 5.68 -11.094 -5.715 1 97.44 92 ASN A N 1
ATOM 750 C CA . ASN A 1 92 ? 6.566 -10.047 -6.203 1 97.44 92 ASN A CA 1
ATOM 751 C C . ASN A 1 92 ? 5.816 -9.023 -7.059 1 97.44 92 ASN A C 1
ATOM 753 O O . ASN A 1 92 ? 6.016 -7.82 -6.91 1 97.44 92 ASN A O 1
ATOM 757 N N . TYR A 1 93 ? 4.953 -9.508 -7.867 1 96.12 93 TYR A N 1
ATOM 758 C CA . TYR A 1 93 ? 4.145 -8.633 -8.711 1 96.12 93 TYR A CA 1
ATOM 759 C C . TYR A 1 93 ? 3.322 -7.672 -7.863 1 96.12 93 TYR A C 1
ATOM 761 O O . TYR A 1 93 ? 3.266 -6.473 -8.148 1 96.12 93 TYR A O 1
ATOM 769 N N . MET A 1 94 ? 2.711 -8.18 -6.812 1 97.12 94 MET A N 1
ATOM 770 C CA . MET A 1 94 ? 1.856 -7.352 -5.965 1 97.12 94 MET A CA 1
ATOM 771 C C . MET A 1 94 ? 2.633 -6.172 -5.391 1 97.12 94 MET A C 1
ATOM 773 O O . MET A 1 94 ? 2.094 -5.074 -5.262 1 97.12 94 MET A O 1
ATOM 777 N N . TYR A 1 95 ? 3.918 -6.34 -5.191 1 98.25 95 TYR A N 1
ATOM 778 C CA . TYR A 1 95 ? 4.711 -5.324 -4.504 1 98.25 95 TYR A CA 1
ATOM 779 C C . TYR A 1 95 ? 5.543 -4.52 -5.492 1 98.25 95 TYR A C 1
ATOM 781 O O . TYR A 1 95 ? 6.152 -3.512 -5.125 1 98.25 95 TYR A O 1
ATOM 789 N N . THR A 1 96 ? 5.57 -4.898 -6.789 1 97.56 96 THR A N 1
ATOM 790 C CA . THR A 1 96 ? 6.516 -4.227 -7.676 1 97.56 96 THR A CA 1
ATOM 791 C C . THR A 1 96 ? 5.84 -3.836 -8.984 1 97.56 96 THR A C 1
ATOM 793 O O . THR A 1 96 ? 6.387 -3.049 -9.766 1 97.56 96 THR A O 1
ATOM 796 N N . ALA A 1 97 ? 4.703 -4.395 -9.281 1 95.62 97 ALA A N 1
ATOM 797 C CA . ALA A 1 97 ? 3.98 -4.176 -10.531 1 95.62 97 ALA A CA 1
ATOM 798 C C . ALA A 1 97 ? 4.688 -4.863 -11.695 1 95.62 97 ALA A C 1
ATOM 800 O O . ALA A 1 97 ? 4.391 -4.582 -12.859 1 95.62 97 ALA A O 1
ATOM 801 N N . ARG A 1 98 ? 5.621 -5.734 -11.359 1 93.69 98 ARG A N 1
ATOM 802 C CA . ARG A 1 98 ? 6.367 -6.469 -12.375 1 93.69 98 ARG A CA 1
ATOM 803 C C . ARG A 1 98 ? 6.227 -7.977 -12.172 1 93.69 98 ARG A C 1
ATOM 805 O O . ARG A 1 98 ? 6.168 -8.453 -11.039 1 93.69 98 ARG A O 1
ATOM 812 N N . LEU A 1 99 ? 6.18 -8.641 -13.25 1 92.69 99 LEU A N 1
ATOM 813 C CA . LEU A 1 99 ? 6.062 -10.094 -13.227 1 92.69 99 LEU A CA 1
ATOM 814 C C . LEU A 1 99 ? 6.996 -10.727 -14.258 1 92.69 99 LEU A C 1
ATOM 816 O O . LEU A 1 99 ? 7.141 -10.219 -15.367 1 92.69 99 LEU A O 1
ATOM 820 N N . ALA A 1 100 ? 7.676 -11.82 -13.891 1 90.81 100 ALA A N 1
ATOM 821 C CA . ALA A 1 100 ? 8.484 -12.625 -14.805 1 90.81 100 ALA A CA 1
ATOM 822 C C . ALA A 1 100 ? 8.078 -14.094 -14.734 1 90.81 100 ALA A C 1
ATOM 824 O O . ALA A 1 100 ? 7.922 -14.656 -13.648 1 90.81 100 ALA A O 1
ATOM 825 N N . VAL A 1 101 ? 7.852 -14.656 -15.906 1 89.88 101 VAL A N 1
ATOM 826 C CA . VAL A 1 101 ? 7.43 -16.047 -15.922 1 89.88 101 VAL A CA 1
ATOM 827 C C . VAL A 1 101 ? 8.117 -16.781 -17.078 1 89.88 101 VAL A C 1
ATOM 829 O O . VAL A 1 101 ? 8.242 -16.25 -18.172 1 89.88 101 VAL A O 1
ATOM 832 N N . ARG A 1 102 ? 8.555 -17.922 -16.812 1 90.12 102 ARG A N 1
ATOM 833 C CA . ARG A 1 102 ? 9.047 -18.766 -17.891 1 90.12 102 ARG A CA 1
ATOM 834 C C . ARG A 1 102 ? 7.914 -19.156 -18.844 1 90.12 102 ARG A C 1
ATOM 836 O O . ARG A 1 102 ? 6.797 -19.422 -18.391 1 90.12 102 ARG A O 1
ATOM 843 N N . LYS A 1 103 ? 8.266 -19.266 -20.031 1 86.25 103 LYS A N 1
ATOM 844 C CA . LYS A 1 103 ? 7.27 -19.609 -21.047 1 86.25 103 LYS A CA 1
ATOM 845 C C . LYS A 1 103 ? 6.559 -20.922 -20.703 1 86.25 103 LYS A C 1
ATOM 847 O O . LYS A 1 103 ? 5.344 -21.031 -20.875 1 86.25 103 LYS A O 1
ATOM 852 N N . LYS A 1 104 ? 7.316 -21.859 -20.25 1 89.19 104 LYS A N 1
ATOM 853 C CA . LYS A 1 104 ? 6.746 -23.172 -19.969 1 89.19 104 LYS A CA 1
ATOM 854 C C . LYS A 1 104 ? 5.766 -23.094 -18.797 1 89.19 104 LYS A C 1
ATOM 856 O O . LYS A 1 104 ? 4.949 -24 -18.609 1 89.19 104 LYS A O 1
ATOM 861 N N . ASP A 1 105 ? 5.785 -22.016 -17.969 1 92.06 105 ASP A N 1
ATOM 862 C CA . ASP A 1 105 ? 4.98 -21.906 -16.766 1 92.06 105 ASP A CA 1
ATOM 863 C C . ASP A 1 105 ? 3.836 -20.922 -16.938 1 92.06 105 ASP A C 1
ATOM 865 O O . ASP A 1 105 ? 3.107 -20.625 -15.992 1 92.06 105 ASP A O 1
ATOM 869 N N . ILE A 1 106 ? 3.602 -20.406 -18.062 1 88.62 106 ILE A N 1
ATOM 870 C CA . ILE A 1 106 ? 2.631 -19.344 -18.328 1 88.62 106 ILE A CA 1
ATOM 871 C C . ILE A 1 106 ? 1.226 -19.844 -18 1 88.62 106 ILE A C 1
ATOM 873 O O . ILE A 1 106 ? 0.449 -19.156 -17.344 1 88.62 106 ILE A O 1
ATOM 877 N N . ASN A 1 107 ? 0.948 -21.047 -18.453 1 89.12 107 ASN A N 1
ATOM 878 C CA . ASN A 1 107 ? -0.386 -21.594 -18.203 1 89.12 107 ASN A CA 1
ATOM 879 C C . ASN A 1 107 ? -0.663 -21.75 -16.719 1 89.12 107 ASN A C 1
ATOM 881 O O . ASN A 1 107 ? -1.76 -21.438 -16.25 1 89.12 107 ASN A O 1
ATOM 885 N N . MET A 1 108 ? 0.296 -22.219 -16 1 91.5 108 MET A N 1
ATOM 886 C CA . MET A 1 108 ? 0.146 -22.391 -14.562 1 91.5 108 MET A CA 1
ATOM 887 C C . MET A 1 108 ? -0.048 -21.031 -13.883 1 91.5 108 MET A C 1
ATOM 889 O O . MET A 1 108 ? -0.901 -20.906 -13 1 91.5 108 MET A O 1
ATOM 893 N N . MET A 1 109 ? 0.674 -20.062 -14.266 1 92.19 109 MET A N 1
ATOM 894 C CA . MET A 1 109 ? 0.562 -18.719 -13.719 1 92.19 109 MET A CA 1
ATOM 895 C C . MET A 1 109 ? -0.832 -18.141 -13.961 1 92.19 109 MET A C 1
ATOM 897 O O . MET A 1 109 ? -1.457 -17.609 -13.047 1 92.19 109 MET A O 1
ATOM 901 N N . MET A 1 110 ? -1.272 -18.328 -15.141 1 89.75 110 MET A N 1
ATOM 902 C CA . MET A 1 110 ? -2.588 -17.812 -15.5 1 89.75 110 MET A CA 1
ATOM 903 C C . MET A 1 110 ? -3.686 -18.5 -14.695 1 89.75 110 MET A C 1
ATOM 905 O O . MET A 1 110 ? -4.59 -17.828 -14.18 1 89.75 110 MET A O 1
ATOM 909 N N . SER A 1 111 ? -3.611 -19.781 -14.648 1 91.19 111 SER A N 1
ATOM 910 C CA . SER A 1 111 ? -4.594 -20.531 -13.875 1 91.19 111 SER A CA 1
ATOM 911 C C . SER A 1 111 ? -4.582 -20.125 -12.406 1 91.19 111 SER A C 1
ATOM 913 O O . SER A 1 111 ? -5.641 -19.891 -11.82 1 91.19 111 SER A O 1
ATOM 915 N N . SER A 1 112 ? -3.443 -20.031 -11.836 1 93.25 112 SER A N 1
ATOM 916 C CA . SER A 1 112 ? -3.312 -19.609 -10.445 1 93.25 112 SER A CA 1
ATOM 917 C C . SER A 1 112 ? -3.818 -18.188 -10.234 1 93.25 112 SER A C 1
ATOM 919 O O . SER A 1 112 ? -4.512 -17.906 -9.258 1 93.25 112 SER A O 1
ATOM 921 N N . GLY A 1 113 ? -3.455 -17.328 -11.18 1 93.62 113 GLY A N 1
ATOM 922 C CA . GLY A 1 113 ? -3.959 -15.969 -11.133 1 93.62 113 GLY A CA 1
ATOM 923 C C . GLY A 1 113 ? -5.473 -15.891 -11.141 1 93.62 113 GLY A C 1
ATOM 924 O O . GLY A 1 113 ? -6.062 -15.062 -10.453 1 93.62 113 GLY A O 1
ATOM 925 N N . GLN A 1 114 ? -6.02 -16.75 -11.992 1 92.5 114 GLN A N 1
ATOM 926 C CA . GLN A 1 114 ? -7.477 -16.812 -12.047 1 92.5 114 GLN A CA 1
ATOM 927 C C . GLN A 1 114 ? -8.062 -17.234 -10.703 1 92.5 114 GLN A C 1
ATOM 929 O O . GLN A 1 114 ? -9.008 -16.609 -10.211 1 92.5 114 GLN A O 1
ATOM 934 N N . ILE A 1 115 ? -7.559 -18.188 -10.07 1 95.38 115 ILE A N 1
ATOM 935 C CA . ILE A 1 115 ? -8.039 -18.641 -8.773 1 95.38 115 ILE A CA 1
ATOM 936 C C . ILE A 1 115 ? -7.852 -17.531 -7.734 1 95.38 115 ILE A C 1
ATOM 938 O O . ILE A 1 115 ? -8.75 -17.281 -6.926 1 95.38 115 ILE A O 1
ATOM 942 N N . LEU A 1 116 ? -6.734 -16.859 -7.812 1 96.88 116 LEU A N 1
ATOM 943 C CA . LEU A 1 116 ? -6.41 -15.812 -6.855 1 96.88 116 LEU A CA 1
ATOM 944 C C . LEU A 1 116 ? -7.199 -14.547 -7.156 1 96.88 116 LEU A C 1
ATOM 946 O O . LEU A 1 116 ? -7.262 -13.633 -6.324 1 96.88 116 LEU A O 1
ATOM 950 N N . GLY A 1 117 ? -7.797 -14.469 -8.328 1 95 117 GLY A N 1
ATOM 951 C CA . GLY A 1 117 ? -8.586 -13.305 -8.703 1 95 117 GLY A CA 1
ATOM 952 C C . GLY A 1 117 ? -7.738 -12.078 -8.977 1 95 117 GLY A C 1
ATOM 953 O O . GLY A 1 117 ? -8.047 -10.984 -8.508 1 95 117 GLY A O 1
ATOM 954 N N . ILE A 1 118 ? -6.59 -12.211 -9.641 1 93.44 118 ILE A N 1
ATOM 955 C CA . ILE A 1 118 ? -5.711 -11.109 -10.016 1 93.44 118 ILE A CA 1
ATOM 956 C C . ILE A 1 118 ? -5.984 -10.703 -11.461 1 93.44 118 ILE A C 1
ATOM 958 O O . ILE A 1 118 ? -5.777 -11.492 -12.383 1 93.44 118 ILE A O 1
ATOM 962 N N . ASN A 1 119 ? -6.43 -9.523 -11.719 1 79.38 119 ASN A N 1
ATOM 963 C CA . ASN A 1 119 ? -6.898 -9.062 -13.023 1 79.38 119 ASN A CA 1
ATOM 964 C C . ASN A 1 119 ? -5.766 -9.016 -14.039 1 79.38 119 ASN A C 1
ATOM 966 O O . ASN A 1 119 ? -5.965 -9.328 -15.219 1 79.38 119 ASN A O 1
ATOM 970 N N . PHE A 1 120 ? -4.637 -8.594 -13.703 1 76.25 120 PHE A N 1
ATOM 971 C CA . PHE A 1 120 ? -3.506 -8.375 -14.602 1 76.25 120 PHE A CA 1
ATOM 972 C C . PHE A 1 120 ? -3.119 -9.672 -15.305 1 76.25 120 PHE A C 1
ATOM 974 O O . PHE A 1 120 ? -2.785 -9.664 -16.484 1 76.25 120 PHE A O 1
ATOM 981 N N . LEU A 1 121 ? -3.244 -10.758 -14.672 1 75.75 121 LEU A N 1
ATOM 982 C CA . LEU A 1 121 ? -2.789 -12.023 -15.227 1 75.75 121 LEU A CA 1
ATOM 983 C C . LEU A 1 121 ? -3.709 -12.492 -16.344 1 75.75 121 LEU A C 1
ATOM 985 O O . LEU A 1 121 ? -3.273 -13.203 -17.25 1 75.75 121 LEU A O 1
ATOM 989 N N . ASP A 1 122 ? -4.836 -11.938 -16.312 1 67.25 122 ASP A N 1
ATOM 990 C CA . ASP A 1 122 ? -5.73 -12.18 -17.453 1 67.25 122 ASP A CA 1
ATOM 991 C C . ASP A 1 122 ? -5.18 -11.539 -18.719 1 67.25 122 ASP A C 1
ATOM 993 O O . ASP A 1 122 ? -5.297 -12.109 -19.812 1 67.25 122 ASP A O 1
ATOM 997 N N . ASN A 1 123 ? -4.555 -10.477 -18.594 1 64.81 123 ASN A N 1
ATOM 998 C CA . ASN A 1 123 ? -4.047 -9.727 -19.734 1 64.81 123 ASN A CA 1
ATOM 999 C C . ASN A 1 123 ? -2.699 -10.266 -20.203 1 64.81 123 ASN A C 1
ATOM 1001 O O . ASN A 1 123 ? -2.297 -10.031 -21.344 1 64.81 123 ASN A O 1
ATOM 1005 N N . LEU A 1 124 ? -1.938 -10.859 -19.328 1 65.75 124 LEU A N 1
ATOM 1006 C CA . LEU A 1 124 ? -0.699 -11.5 -19.75 1 65.75 124 LEU A CA 1
ATOM 1007 C C . LEU A 1 124 ? -0.956 -12.492 -20.875 1 65.75 124 LEU A C 1
ATOM 1009 O O . LEU A 1 124 ? -0.136 -12.617 -21.797 1 65.75 124 LEU A O 1
ATOM 1013 N N . CYS A 1 125 ? -1.976 -13.195 -20.859 1 58.5 125 CYS A N 1
ATOM 1014 C CA . CYS A 1 125 ? -2.33 -14.203 -21.844 1 58.5 125 CYS A CA 1
ATOM 1015 C C . CYS A 1 125 ? -2.477 -13.586 -23.234 1 58.5 125 CYS A C 1
ATOM 1017 O O . CYS A 1 125 ? -2.172 -14.234 -24.234 1 58.5 125 CYS A O 1
ATOM 1019 N N . THR A 1 126 ? -2.967 -12.453 -23.234 1 57.56 126 THR A N 1
ATOM 1020 C CA . THR A 1 126 ? -3.197 -11.891 -24.547 1 57.56 126 THR A CA 1
ATOM 1021 C C . THR A 1 126 ? -1.873 -11.609 -25.266 1 57.56 126 THR A C 1
ATOM 1023 O O . THR A 1 126 ? -1.777 -11.727 -26.484 1 57.56 126 THR A O 1
ATOM 1026 N N . GLN A 1 127 ? -0.901 -11.305 -24.531 1 54.28 127 GLN A N 1
ATOM 1027 C CA . GLN A 1 127 ? 0.379 -11.023 -25.172 1 54.28 127 GLN A CA 1
ATOM 1028 C C . GLN A 1 127 ? 1.086 -12.312 -25.578 1 54.28 127 GLN A C 1
ATOM 1030 O O . GLN A 1 127 ? 1.85 -12.328 -26.547 1 54.28 127 GLN A O 1
ATOM 1035 N N . LYS A 1 128 ? 0.97 -13.375 -24.828 1 54.25 128 LYS A N 1
ATOM 1036 C CA . LYS A 1 128 ? 1.534 -14.648 -25.25 1 54.25 128 LYS A CA 1
ATOM 1037 C C . LYS A 1 128 ? 1.072 -15.023 -26.656 1 54.25 128 LYS A C 1
ATOM 1039 O O . LYS A 1 128 ? 1.853 -15.547 -27.453 1 54.25 128 LYS A O 1
ATOM 1044 N N . ARG A 1 129 ? -0.222 -14.891 -26.812 1 49 129 ARG A N 1
ATOM 1045 C CA . ARG A 1 129 ? -0.7 -15.375 -28.109 1 49 129 ARG A CA 1
ATOM 1046 C C . ARG A 1 129 ? 0.055 -14.711 -29.25 1 49 129 ARG A C 1
ATOM 1048 O O . ARG A 1 129 ? 0.332 -15.352 -30.281 1 49 129 ARG A O 1
ATOM 1055 N N . GLU A 1 130 ? 0.417 -13.562 -28.906 1 48.66 130 GLU A N 1
ATOM 1056 C CA . GLU A 1 130 ? 1.055 -12.906 -30.047 1 48.66 130 GLU A CA 1
ATOM 1057 C C . GLU A 1 130 ? 2.461 -13.453 -30.281 1 48.66 130 GLU A C 1
ATOM 1059 O O . GLU A 1 130 ? 2.902 -13.586 -31.422 1 48.66 130 GLU A O 1
ATOM 1064 N N . VAL A 1 131 ? 3.129 -13.766 -29.219 1 47.62 131 VAL A N 1
ATOM 1065 C CA . VAL A 1 131 ? 4.488 -14.25 -29.438 1 47.62 131 VAL A CA 1
ATOM 1066 C C . VAL A 1 131 ? 4.449 -15.664 -30 1 47.62 131 VAL A C 1
ATOM 1068 O O . VAL A 1 131 ? 5.266 -16.016 -30.859 1 47.62 131 VAL A O 1
ATOM 1071 N N . THR A 1 132 ? 3.58 -16.5 -29.484 1 47.06 132 THR A N 1
ATOM 1072 C CA . THR A 1 132 ? 3.477 -17.844 -30.047 1 47.06 132 THR A CA 1
ATOM 1073 C C . THR A 1 132 ? 2.977 -17.797 -31.484 1 47.06 132 THR A C 1
ATOM 1075 O O . THR A 1 132 ? 3.383 -18.609 -32.312 1 47.06 132 THR A O 1
ATOM 1078 N N . ILE A 1 133 ? 2.162 -16.797 -31.766 1 46.97 133 ILE A N 1
ATOM 1079 C CA . ILE A 1 133 ? 1.673 -16.703 -33.125 1 46.97 133 ILE A CA 1
ATOM 1080 C C . ILE A 1 133 ? 2.801 -16.234 -34.062 1 46.97 133 ILE A C 1
ATOM 1082 O O . ILE A 1 133 ? 2.963 -16.75 -35.156 1 46.97 133 ILE A O 1
ATOM 1086 N N . LEU A 1 134 ? 3.619 -15.375 -33.5 1 47.09 134 LEU A N 1
ATOM 1087 C CA . LEU A 1 134 ? 4.68 -14.914 -34.375 1 47.09 134 LEU A CA 1
ATOM 1088 C C . LEU A 1 134 ? 5.688 -16.031 -34.656 1 47.09 134 LEU A C 1
ATOM 1090 O O . LEU A 1 134 ? 6.227 -16.125 -35.75 1 47.09 134 LEU A O 1
ATOM 1094 N N . HIS A 1 135 ? 5.906 -16.891 -33.719 1 45.97 135 HIS A N 1
ATOM 1095 C CA . HIS A 1 135 ? 6.859 -17.969 -33.969 1 45.97 135 HIS A CA 1
ATOM 1096 C C . HIS A 1 135 ? 6.23 -19.094 -34.781 1 45.97 135 HIS A C 1
ATOM 1098 O O . HIS A 1 135 ? 6.895 -19.688 -35.625 1 45.97 135 HIS A O 1
ATOM 1104 N N . SER A 1 136 ? 4.949 -19.406 -34.531 1 46.22 136 SER A N 1
ATOM 1105 C CA . SER A 1 136 ? 4.312 -20.453 -35.312 1 46.22 136 SER A CA 1
ATOM 1106 C C . SER A 1 136 ? 4.113 -20.016 -36.781 1 46.22 136 SER A C 1
ATOM 1108 O O . SER A 1 136 ? 4.051 -20.859 -37.656 1 46.22 136 SER A O 1
ATOM 1110 N N . ALA A 1 137 ? 3.941 -18.719 -37.062 1 49.09 137 ALA A N 1
ATOM 1111 C CA . ALA A 1 137 ? 3.74 -18.203 -38.406 1 49.09 137 ALA A CA 1
ATOM 1112 C C . ALA A 1 137 ? 5.027 -18.281 -39.219 1 49.09 137 ALA A C 1
ATOM 1114 O O . ALA A 1 137 ? 4.988 -18.469 -40.438 1 49.09 137 ALA A O 1
ATOM 1115 N N . GLN A 1 138 ? 6.109 -18.078 -38.562 1 46.06 138 GLN A N 1
ATOM 1116 C CA . GLN A 1 138 ? 7.355 -18.125 -39.344 1 46.06 138 GLN A CA 1
ATOM 1117 C C . GLN A 1 138 ? 7.68 -19.547 -39.75 1 46.06 138 GLN A C 1
ATOM 1119 O O . GLN A 1 138 ? 8.516 -19.766 -40.625 1 46.06 138 GLN A O 1
ATOM 1124 N N . MET A 1 139 ? 7.117 -20.594 -39.094 1 42.19 139 MET A N 1
ATOM 1125 C CA . MET A 1 139 ? 7.496 -21.953 -39.469 1 42.19 139 MET A CA 1
ATOM 1126 C C . MET A 1 139 ? 6.582 -22.5 -40.562 1 42.19 139 MET A C 1
ATOM 1128 O O . MET A 1 139 ? 6.52 -23.719 -40.781 1 42.19 139 MET A O 1
ATOM 1132 N N . ILE A 1 140 ? 5.602 -21.75 -41.094 1 46.56 140 ILE A N 1
ATOM 1133 C CA . ILE A 1 140 ? 4.898 -22.266 -42.281 1 46.56 140 ILE A CA 1
ATOM 1134 C C . ILE A 1 140 ? 5.895 -22.531 -43.406 1 46.56 140 ILE A C 1
ATOM 1136 O O . ILE A 1 140 ? 6.594 -21.609 -43.844 1 46.56 140 ILE A O 1
ATOM 1140 N N . PRO A 1 141 ? 6.348 -23.766 -43.531 1 45.91 141 PRO A N 1
ATOM 1141 C CA . PRO A 1 141 ? 7.25 -24.156 -44.625 1 45.91 141 PRO A CA 1
ATOM 1142 C C . PRO A 1 141 ? 6.754 -23.688 -45.969 1 45.91 141 PRO A C 1
ATOM 1144 O O . PRO A 1 141 ? 5.547 -23.625 -46.219 1 45.91 141 PRO A O 1
ATOM 1147 N N . LYS A 1 142 ? 7.391 -22.797 -46.781 1 46.31 142 LYS A N 1
ATOM 1148 C CA . LYS A 1 142 ? 7.258 -22.453 -48.188 1 46.31 142 LYS A CA 1
ATOM 1149 C C . LYS A 1 142 ? 7.055 -23.703 -49.031 1 46.31 142 LYS A C 1
ATOM 1151 O O . LYS A 1 142 ? 8.023 -24.312 -49.5 1 46.31 142 LYS A O 1
ATOM 1156 N N . SER A 1 143 ? 6.406 -24.797 -48.531 1 42.34 143 SER A N 1
ATOM 1157 C CA . SER A 1 143 ? 6.383 -25.953 -49.406 1 42.34 143 SER A CA 1
ATOM 1158 C C . SER A 1 143 ? 5.668 -25.641 -50.719 1 42.34 143 SER A C 1
ATOM 1160 O O . SER A 1 143 ? 5.832 -26.344 -51.719 1 42.34 143 SER A O 1
ATOM 1162 N N . TRP A 1 144 ? 4.605 -24.766 -50.781 1 42.06 144 TRP A N 1
ATOM 1163 C CA . TRP A 1 144 ? 3.705 -25.234 -51.812 1 42.06 144 TRP A CA 1
ATOM 1164 C C . TRP A 1 144 ? 4.246 -24.875 -53.219 1 42.06 144 TRP A C 1
ATOM 1166 O O . TRP A 1 144 ? 3.611 -25.172 -54.219 1 42.06 144 TRP A O 1
ATOM 1176 N N . ASP A 1 145 ? 5.27 -24 -53.344 1 39.47 145 ASP A N 1
ATOM 1177 C CA . ASP A 1 145 ? 5.367 -23.594 -54.75 1 39.47 145 ASP A CA 1
ATOM 1178 C C . ASP A 1 145 ? 5.996 -24.688 -55.594 1 39.47 145 ASP A C 1
ATOM 1180 O O . ASP A 1 145 ? 6.23 -24.484 -56.781 1 39.47 145 ASP A O 1
ATOM 1184 N N . SER A 1 146 ? 6.172 -25.953 -55.188 1 27.39 146 SER A N 1
ATOM 1185 C CA . SER A 1 146 ? 6.547 -26.797 -56.312 1 27.39 146 SER A CA 1
ATOM 1186 C C . SER A 1 146 ? 5.355 -27.047 -57.25 1 27.39 146 SER A C 1
ATOM 1188 O O . SER A 1 146 ? 4.215 -27.125 -56.781 1 27.39 146 SER A O 1
ATOM 1190 N N . MET B 1 1 ? 29.609 -30.875 -24.703 1 31.62 1 MET B N 1
ATOM 1191 C CA . MET B 1 1 ? 28.969 -30.453 -23.469 1 31.62 1 MET B CA 1
ATOM 1192 C C . MET B 1 1 ? 27.922 -29.375 -23.75 1 31.62 1 MET B C 1
ATOM 1194 O O . MET B 1 1 ? 28.219 -28.359 -24.375 1 31.62 1 MET B O 1
ATOM 1198 N N . PRO B 1 2 ? 26.594 -29.656 -23.922 1 37.06 2 PRO B N 1
ATOM 1199 C CA . PRO B 1 2 ? 25.594 -28.641 -24.25 1 37.06 2 PRO B CA 1
ATOM 1200 C C . PRO B 1 2 ? 25.625 -27.453 -23.297 1 37.06 2 PRO B C 1
ATOM 1202 O O . PRO B 1 2 ? 25.781 -27.641 -22.078 1 37.06 2 PRO B O 1
ATOM 1205 N N . SER B 1 3 ? 26.344 -26.406 -23.594 1 36.22 3 SER B N 1
ATOM 1206 C CA . SER B 1 3 ? 26.391 -25.156 -22.828 1 36.22 3 SER B CA 1
ATOM 1207 C C . SER B 1 3 ? 25 -24.781 -22.312 1 36.22 3 SER B C 1
ATOM 1209 O O . SER B 1 3 ? 24.031 -24.75 -23.078 1 36.22 3 SER B O 1
ATOM 1211 N N . LEU B 1 4 ? 24.484 -25.219 -21.156 1 38.38 4 LEU B N 1
ATOM 1212 C CA . LEU B 1 4 ? 23.312 -24.766 -20.422 1 38.38 4 LEU B CA 1
ATOM 1213 C C . LEU B 1 4 ? 23.125 -23.266 -20.578 1 38.38 4 LEU B C 1
ATOM 1215 O O . LEU B 1 4 ? 23.656 -22.484 -19.781 1 38.38 4 LEU B O 1
ATOM 1219 N N . SER B 1 5 ? 23.469 -22.625 -21.688 1 40.19 5 SER B N 1
ATOM 1220 C CA . SER B 1 5 ? 23.203 -21.219 -21.938 1 40.19 5 SER B CA 1
ATOM 1221 C C . SER B 1 5 ? 21.828 -20.812 -21.406 1 40.19 5 SER B C 1
ATOM 1223 O O . SER B 1 5 ? 20.828 -21.484 -21.672 1 40.19 5 SER B O 1
ATOM 1225 N N . CYS B 1 6 ? 21.641 -20.406 -20.141 1 41.91 6 CYS B N 1
ATOM 1226 C CA . CYS B 1 6 ? 20.469 -19.688 -19.672 1 41.91 6 CYS B CA 1
ATOM 1227 C C . CYS B 1 6 ? 19.812 -18.922 -20.812 1 41.91 6 CYS B C 1
ATOM 1229 O O . CYS B 1 6 ? 20.344 -17.906 -21.266 1 41.91 6 CYS B O 1
ATOM 1231 N N . ASN B 1 7 ? 19.484 -19.344 -21.969 1 44.28 7 ASN B N 1
ATOM 1232 C CA . ASN B 1 7 ? 18.812 -18.688 -23.078 1 44.28 7 ASN B CA 1
ATOM 1233 C C . ASN B 1 7 ? 17.75 -17.703 -22.578 1 44.28 7 ASN B C 1
ATOM 1235 O O . ASN B 1 7 ? 16.75 -18.109 -22 1 44.28 7 ASN B O 1
ATOM 1239 N N . MET B 1 8 ? 18 -16.5 -22 1 47.38 8 MET B N 1
ATOM 1240 C CA . MET B 1 8 ? 17.219 -15.289 -21.75 1 47.38 8 MET B CA 1
ATOM 1241 C C . MET B 1 8 ? 15.883 -15.344 -22.5 1 47.38 8 MET B C 1
ATOM 1243 O O . MET B 1 8 ? 14.945 -14.617 -22.156 1 47.38 8 MET B O 1
ATOM 1247 N N . SER B 1 9 ? 15.797 -16.141 -23.641 1 58.38 9 SER B N 1
ATOM 1248 C CA . SER B 1 9 ? 14.711 -16.234 -24.609 1 58.38 9 SER B CA 1
ATOM 1249 C C . SER B 1 9 ? 13.469 -16.859 -23.984 1 58.38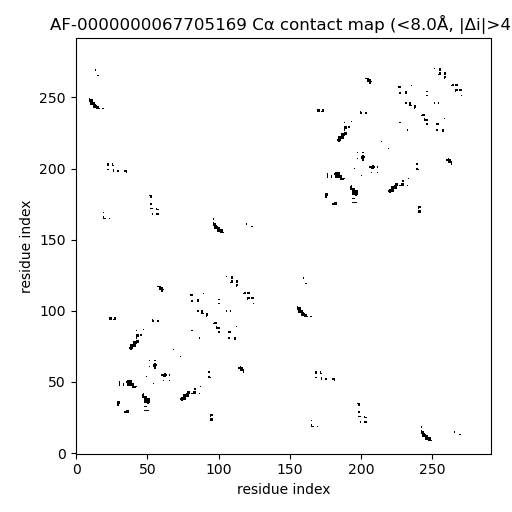 9 SER B C 1
ATOM 1251 O O . SER B 1 9 ? 12.344 -16.562 -24.391 1 58.38 9 SER B O 1
ATOM 1253 N N . ASP B 1 10 ? 13.633 -17.547 -22.812 1 78.81 10 ASP B N 1
ATOM 1254 C CA . ASP B 1 10 ? 12.492 -18.328 -22.375 1 78.81 10 ASP B CA 1
ATOM 1255 C C . ASP B 1 10 ? 11.734 -17.625 -21.25 1 78.81 10 ASP B C 1
ATOM 1257 O O . ASP B 1 10 ? 10.781 -18.172 -20.688 1 78.81 10 ASP B O 1
ATOM 1261 N N . LEU B 1 11 ? 12.172 -16.375 -20.922 1 82.81 11 LEU B N 1
ATOM 1262 C CA . LEU B 1 11 ? 11.516 -15.641 -19.844 1 82.81 11 LEU B CA 1
ATOM 1263 C C . LEU B 1 11 ? 10.68 -14.492 -20.406 1 82.81 11 LEU B C 1
ATOM 1265 O O . LEU B 1 11 ? 11.156 -13.719 -21.234 1 82.81 11 LEU B O 1
ATOM 1269 N N . LEU B 1 12 ? 9.414 -14.508 -20.078 1 84.94 12 LEU B N 1
ATOM 1270 C CA . LEU B 1 12 ? 8.523 -13.406 -20.422 1 84.94 12 LEU B CA 1
ATOM 1271 C C . LEU B 1 12 ? 8.398 -12.422 -19.266 1 84.94 12 LEU B C 1
ATOM 1273 O O . LEU B 1 12 ? 8.141 -12.828 -18.125 1 84.94 12 LEU B O 1
ATOM 1277 N N . ARG B 1 13 ? 8.742 -11.125 -19.484 1 89.12 13 ARG B N 1
ATOM 1278 C CA . ARG B 1 13 ? 8.633 -10.062 -18.484 1 89.12 13 ARG B CA 1
ATOM 1279 C C . ARG B 1 13 ? 7.473 -9.125 -18.797 1 89.12 13 ARG B C 1
ATOM 1281 O O . ARG B 1 13 ? 7.273 -8.742 -19.953 1 89.12 13 ARG B O 1
ATOM 1288 N N . TYR B 1 14 ? 6.715 -8.875 -17.75 1 86.94 14 TYR B N 1
ATOM 1289 C CA . TYR B 1 14 ? 5.566 -7.988 -17.906 1 86.94 14 TYR B CA 1
ATOM 1290 C C . TYR B 1 14 ? 5.59 -6.891 -16.859 1 86.94 14 TYR B C 1
ATOM 1292 O O . TYR B 1 14 ? 5.973 -7.129 -15.703 1 86.94 14 TYR B O 1
ATOM 1300 N N . ILE B 1 15 ? 5.254 -5.691 -17.312 1 90.69 15 ILE B N 1
ATOM 1301 C CA . ILE B 1 15 ? 5.059 -4.566 -16.406 1 90.69 15 ILE B CA 1
ATOM 1302 C C . ILE B 1 15 ? 3.594 -4.129 -16.438 1 90.69 15 ILE B C 1
ATOM 1304 O O . ILE B 1 15 ? 3.021 -3.924 -17.5 1 90.69 15 ILE B O 1
ATOM 1308 N N . ASP B 1 16 ? 2.967 -4.055 -15.344 1 91.25 16 ASP B N 1
ATOM 1309 C CA . ASP B 1 16 ? 1.601 -3.555 -15.219 1 91.25 16 ASP B CA 1
ATOM 1310 C C . ASP B 1 16 ? 1.589 -2.076 -14.844 1 91.25 16 ASP B C 1
ATOM 1312 O O . ASP B 1 16 ? 1.719 -1.729 -13.664 1 91.25 16 ASP B O 1
ATOM 1316 N N . TYR B 1 17 ? 1.312 -1.219 -15.727 1 89.12 17 TYR B N 1
ATOM 1317 C CA . TYR B 1 17 ? 1.431 0.225 -15.555 1 89.12 17 TYR B CA 1
ATOM 1318 C C . TYR B 1 17 ? 0.271 0.774 -14.734 1 89.12 17 TYR B C 1
ATOM 1320 O O . TYR B 1 17 ? 0.367 1.865 -14.164 1 89.12 17 TYR B O 1
ATOM 1328 N N . ASP B 1 18 ? -0.789 -0.013 -14.641 1 91.5 18 ASP B N 1
ATOM 1329 C CA . ASP B 1 18 ? -1.965 0.457 -13.914 1 91.5 18 ASP B CA 1
ATOM 1330 C C . ASP B 1 18 ? -1.938 -0.012 -12.461 1 91.5 18 ASP B C 1
ATOM 1332 O O . ASP B 1 18 ? -2.715 0.468 -11.633 1 91.5 18 ASP B O 1
ATOM 1336 N N . HIS B 1 19 ? -1.068 -0.888 -12.18 1 94.19 19 HIS B N 1
ATOM 1337 C CA . HIS B 1 19 ? -1.054 -1.562 -10.883 1 94.19 19 HIS B CA 1
ATOM 1338 C C . HIS B 1 19 ? -0.959 -0.556 -9.742 1 94.19 19 HIS B C 1
ATOM 1340 O O . HIS B 1 19 ? -1.735 -0.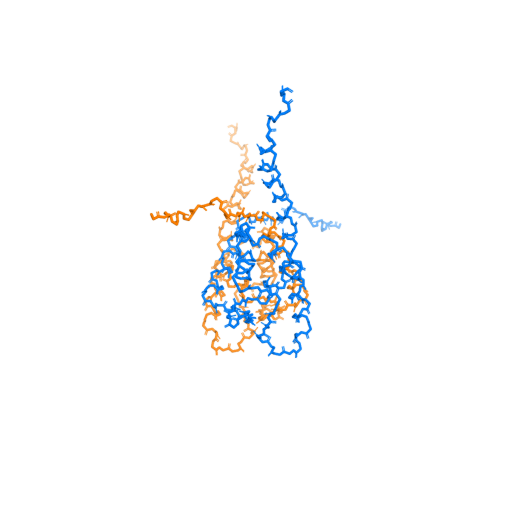622 -8.789 1 94.19 19 HIS B O 1
ATOM 1346 N N . LYS B 1 20 ? -0.04 0.417 -9.852 1 95.44 20 LYS B N 1
ATOM 1347 C CA . LYS B 1 20 ? 0.231 1.335 -8.742 1 95.44 20 LYS B CA 1
ATOM 1348 C C . LYS B 1 20 ? -1.004 2.162 -8.406 1 95.44 20 LYS B C 1
ATOM 1350 O O . LYS B 1 20 ? -1.364 2.295 -7.23 1 95.44 20 LYS B O 1
ATOM 1355 N N . ALA B 1 21 ? -1.614 2.676 -9.453 1 94.94 21 ALA B N 1
ATOM 1356 C CA . ALA B 1 21 ? -2.797 3.506 -9.242 1 94.94 21 ALA B CA 1
ATOM 1357 C C . ALA B 1 21 ? -3.941 2.689 -8.656 1 94.94 21 ALA B C 1
ATOM 1359 O O . ALA B 1 21 ? -4.594 3.121 -7.699 1 94.94 21 ALA B O 1
ATOM 1360 N N . THR B 1 22 ? -4.227 1.525 -9.219 1 95.62 22 THR B N 1
ATOM 1361 C CA . THR B 1 22 ? -5.297 0.659 -8.734 1 95.62 22 THR B CA 1
ATOM 1362 C C . THR B 1 22 ? -5.016 0.203 -7.305 1 95.62 22 THR B C 1
ATOM 1364 O O . THR B 1 22 ? -5.918 0.172 -6.469 1 95.62 22 THR B O 1
ATOM 1367 N N . PHE B 1 23 ? -3.793 -0.077 -7.07 1 97 23 PHE B N 1
ATOM 1368 C CA . PHE B 1 23 ? -3.359 -0.531 -5.758 1 97 23 PHE B CA 1
ATOM 1369 C C . PHE B 1 23 ? -3.672 0.515 -4.691 1 97 23 PHE B C 1
ATOM 1371 O O . PHE B 1 23 ? -4.289 0.203 -3.672 1 97 23 PHE B O 1
ATOM 1378 N N . LEU B 1 24 ? -3.244 1.728 -4.957 1 98.12 24 LEU B N 1
ATOM 1379 C CA . LEU B 1 24 ? -3.467 2.82 -4.016 1 98.12 24 LEU B CA 1
ATOM 1380 C C . LEU B 1 24 ? -4.957 3.049 -3.791 1 98.12 24 LEU B C 1
ATOM 1382 O O . LEU B 1 24 ? -5.391 3.271 -2.658 1 98.12 24 LEU B O 1
ATOM 1386 N N . LYS B 1 25 ? -5.715 2.973 -4.812 1 97.94 25 LYS B N 1
ATOM 1387 C CA . LYS B 1 25 ? -7.168 3.119 -4.727 1 97.94 25 LYS B CA 1
ATOM 1388 C C . LYS B 1 25 ? -7.773 2.053 -3.818 1 97.94 25 LYS B C 1
ATOM 1390 O O . LYS B 1 25 ? -8.625 2.355 -2.984 1 97.94 25 LYS B O 1
ATOM 1395 N N . MET B 1 26 ? -7.32 0.871 -3.975 1 97.62 26 MET B N 1
ATOM 1396 C CA . MET B 1 26 ? -7.848 -0.237 -3.184 1 97.62 26 MET B CA 1
ATOM 1397 C C . MET B 1 26 ? -7.453 -0.097 -1.718 1 97.62 26 MET B C 1
ATOM 1399 O O . MET B 1 26 ? -8.25 -0.394 -0.825 1 97.62 26 MET B O 1
ATOM 1403 N N . LEU B 1 27 ? -6.266 0.325 -1.454 1 98.44 27 LEU B N 1
ATOM 1404 C CA . LEU B 1 27 ? -5.852 0.564 -0.076 1 98.44 27 LEU B CA 1
ATOM 1405 C C . LEU B 1 27 ? -6.711 1.646 0.57 1 98.44 27 LEU B C 1
ATOM 1407 O O . LEU B 1 27 ? -7.094 1.525 1.736 1 98.44 27 LEU B O 1
ATOM 1411 N N . ASN B 1 28 ? -6.953 2.693 -0.198 1 98.69 28 ASN B N 1
ATOM 1412 C CA . ASN B 1 28 ? -7.793 3.76 0.331 1 98.69 28 ASN B CA 1
ATOM 1413 C C . ASN B 1 28 ? -9.211 3.266 0.625 1 98.69 28 ASN B C 1
ATOM 1415 O O . ASN B 1 28 ? -9.82 3.674 1.613 1 98.69 28 ASN B O 1
ATOM 1419 N N . GLN B 1 29 ? -9.703 2.432 -0.245 1 98.44 29 GLN B N 1
ATOM 1420 C CA . GLN B 1 29 ? -11.008 1.836 -0.007 1 98.44 29 GLN B CA 1
ATOM 1421 C C . GLN B 1 29 ? -11.023 1.037 1.293 1 98.44 29 GLN B C 1
ATOM 1423 O O . GLN B 1 29 ? -11.969 1.136 2.078 1 98.44 29 GLN B O 1
ATOM 1428 N N . GLN B 1 30 ? -10.023 0.277 1.49 1 97.88 30 GLN B N 1
ATOM 1429 C CA . GLN B 1 30 ? -9.898 -0.466 2.74 1 97.88 30 GLN B CA 1
ATOM 1430 C C . GLN B 1 30 ? -9.906 0.474 3.943 1 97.88 30 GLN B C 1
ATOM 1432 O O . GLN B 1 30 ? -10.609 0.227 4.926 1 97.88 30 GLN B O 1
ATOM 1437 N N . ARG B 1 31 ? -9.133 1.549 3.842 1 98.31 31 ARG B N 1
ATOM 1438 C CA . ARG B 1 31 ? -9.062 2.512 4.934 1 98.31 31 ARG B CA 1
ATOM 1439 C C . ARG B 1 31 ? -10.438 3.09 5.246 1 98.31 31 ARG B C 1
ATOM 1441 O O . ARG B 1 31 ? -10.852 3.125 6.406 1 98.31 31 ARG B O 1
ATOM 1448 N N . LEU B 1 32 ? -11.125 3.471 4.188 1 97.75 32 LEU B N 1
ATOM 1449 C CA . LEU B 1 32 ? -12.43 4.113 4.332 1 97.75 32 LEU B CA 1
ATOM 1450 C C . LEU B 1 32 ? -13.461 3.141 4.895 1 97.75 32 LEU B C 1
ATOM 1452 O O . LEU B 1 32 ? -14.383 3.547 5.605 1 97.75 32 LEU B O 1
ATOM 1456 N N . GLU B 1 33 ? -13.211 1.861 4.68 1 96.69 33 GLU B N 1
ATOM 1457 C CA . GLU B 1 33 ? -14.117 0.831 5.176 1 96.69 33 GLU B CA 1
ATOM 1458 C C . GLU B 1 33 ? -13.633 0.255 6.5 1 96.69 33 GLU B C 1
ATOM 1460 O O . GLU B 1 33 ? -14.297 -0.597 7.098 1 96.69 33 GLU B O 1
ATOM 1465 N N . GLY B 1 34 ? -12.461 0.708 6.918 1 95.56 34 GLY B N 1
ATOM 1466 C CA . GLY B 1 34 ? -11.898 0.229 8.172 1 95.56 34 GLY B CA 1
ATOM 1467 C C . GLY B 1 34 ? -11.359 -1.186 8.086 1 95.56 34 GLY B C 1
ATOM 1468 O O . GLY B 1 34 ? -11.203 -1.861 9.102 1 95.56 34 GLY B O 1
ATOM 1469 N N . GLU B 1 35 ? -11.086 -1.64 6.867 1 95 35 GLU B N 1
ATOM 1470 C CA . GLU B 1 35 ? -10.594 -3 6.664 1 95 35 GLU B CA 1
ATOM 1471 C C . GLU B 1 35 ? -9.086 -3.078 6.867 1 95 35 GLU B C 1
ATOM 1473 O O . GLU B 1 35 ? -8.336 -2.275 6.305 1 95 35 GLU B O 1
ATOM 1478 N N . HIS B 1 36 ? -8.656 -3.961 7.742 1 93.19 36 HIS B N 1
ATOM 1479 C CA . HIS B 1 36 ? -7.27 -4.32 7.996 1 93.19 36 HIS B CA 1
ATOM 1480 C C . HIS B 1 36 ? -6.512 -3.162 8.641 1 93.19 36 HIS B C 1
ATOM 1482 O O . HIS B 1 36 ? -5.277 -3.145 8.641 1 93.19 36 HIS B O 1
ATOM 1488 N N . CYS B 1 37 ? -7.145 -2.129 9.047 1 95.5 37 CYS B N 1
ATOM 1489 C CA . CYS B 1 37 ? -6.473 -1.066 9.781 1 95.5 37 CYS B CA 1
ATOM 1490 C C . CYS B 1 37 ? -5.926 -1.583 11.109 1 95.5 37 CYS B C 1
ATOM 1492 O O . CYS B 1 37 ? -6.637 -2.252 11.859 1 95.5 37 CYS B O 1
ATOM 1494 N N . ASP B 1 38 ? -4.695 -1.196 11.391 1 93.38 38 ASP B N 1
ATOM 1495 C CA . ASP B 1 38 ? -4.078 -1.761 12.594 1 93.38 38 ASP B CA 1
ATOM 1496 C C . ASP B 1 38 ? -3.486 -0.665 13.477 1 93.38 38 ASP B C 1
ATOM 1498 O O . ASP B 1 38 ? -2.709 -0.948 14.391 1 93.38 38 ASP B O 1
ATOM 1502 N N . VAL B 1 39 ? -3.82 0.544 13.281 1 96.06 39 VAL B N 1
ATOM 1503 C CA . VAL B 1 39 ? -3.391 1.644 14.141 1 96.06 39 VAL B CA 1
ATOM 1504 C C . VAL B 1 39 ? -4.453 2.74 14.141 1 96.06 39 VAL B C 1
ATOM 1506 O O . VAL B 1 39 ? -5.145 2.949 13.141 1 96.06 39 VAL B O 1
ATOM 1509 N N . VAL B 1 40 ? -4.598 3.338 15.234 1 97.69 40 VAL B N 1
ATOM 1510 C CA . VAL B 1 40 ? -5.441 4.52 15.391 1 97.69 40 VAL B CA 1
ATOM 1511 C C . VAL B 1 40 ? -4.582 5.719 15.781 1 97.69 40 VAL B C 1
ATOM 1513 O O . VAL B 1 40 ? -3.861 5.672 16.781 1 97.69 40 VAL B O 1
ATOM 1516 N N . VAL B 1 41 ? -4.621 6.723 15 1 98.25 41 VAL B N 1
ATOM 1517 C CA . VAL B 1 41 ? -3.936 7.969 15.32 1 98.25 41 VAL B CA 1
ATOM 1518 C C . VAL B 1 41 ? -4.926 8.969 15.922 1 98.25 41 VAL B C 1
ATOM 1520 O O . VAL B 1 41 ? -5.973 9.242 15.328 1 98.25 41 VAL B O 1
ATOM 1523 N N . VAL B 1 42 ? -4.609 9.477 17.062 1 98.62 42 VAL B N 1
ATOM 1524 C CA . VAL B 1 42 ? -5.488 10.422 17.734 1 98.62 42 VAL B CA 1
ATOM 1525 C C . VAL B 1 42 ? -4.887 11.828 17.672 1 98.62 42 VAL B C 1
ATOM 1527 O O . VAL B 1 42 ? -3.742 12.039 18.094 1 98.62 42 VAL B O 1
ATOM 1530 N N . VAL B 1 43 ? -5.617 12.719 17.141 1 98.62 43 VAL B N 1
ATOM 1531 C CA . VAL B 1 43 ? -5.238 14.117 17.047 1 98.62 43 VAL B CA 1
ATOM 1532 C C . VAL B 1 43 ? -6.379 15 17.547 1 98.62 43 VAL B C 1
ATOM 1534 O O . VAL B 1 43 ? -7.48 14.977 16.984 1 98.62 43 VAL B O 1
ATOM 1537 N N . GLU B 1 44 ? -6.184 15.711 18.547 1 98.19 44 GLU B N 1
ATOM 1538 C CA . GLU B 1 44 ? -7.199 16.578 19.125 1 98.19 44 GLU B CA 1
ATOM 1539 C C . GLU B 1 44 ? -8.477 15.805 19.438 1 98.19 44 GLU B C 1
ATOM 1541 O O . GLU B 1 44 ? -9.578 16.25 19.094 1 98.19 44 GLU B O 1
ATOM 1546 N N . ASN B 1 45 ? -8.375 14.641 19.922 1 97.38 45 ASN B N 1
ATOM 1547 C CA . ASN B 1 45 ? -9.453 13.766 20.375 1 97.38 45 ASN B CA 1
ATOM 1548 C C . ASN B 1 45 ? -10.258 13.227 19.188 1 97.38 45 ASN B C 1
ATOM 1550 O O . ASN B 1 45 ? -11.367 12.727 19.375 1 97.38 45 ASN B O 1
ATOM 1554 N N . ILE B 1 46 ? -9.711 13.344 18.031 1 98.38 46 ILE B N 1
ATOM 1555 C CA . ILE B 1 46 ? -10.297 12.719 16.844 1 98.38 46 ILE B CA 1
ATOM 1556 C C . ILE B 1 46 ? -9.469 11.492 16.453 1 98.38 46 ILE B C 1
ATOM 1558 O O . ILE B 1 46 ? -8.242 11.547 16.406 1 98.38 46 ILE B O 1
ATOM 1562 N N . GLU B 1 47 ? -10.164 10.453 16.172 1 98.31 47 GLU B N 1
ATOM 1563 C CA . GLU B 1 47 ? -9.5 9.195 15.844 1 98.31 47 GLU B CA 1
ATOM 1564 C C . GLU B 1 47 ? -9.43 8.977 14.328 1 98.31 47 GLU B C 1
ATOM 1566 O O . GLU B 1 47 ? -10.438 9.141 13.633 1 98.31 47 GLU B O 1
ATOM 1571 N N . PHE B 1 48 ? -8.258 8.617 13.844 1 98.56 48 PHE B N 1
ATOM 1572 C CA . PHE B 1 48 ? -8.023 8.242 12.453 1 98.56 48 PHE B CA 1
ATOM 1573 C C . PHE B 1 48 ? -7.484 6.816 12.367 1 98.56 48 PHE B C 1
ATOM 1575 O O . PHE B 1 48 ? -6.395 6.527 12.859 1 98.56 48 PHE B O 1
ATOM 1582 N N . ARG B 1 49 ? -8.203 5.961 11.727 1 97.75 49 ARG B N 1
ATOM 1583 C CA . ARG B 1 49 ? -7.73 4.602 11.492 1 97.75 49 ARG B CA 1
ATOM 1584 C C . ARG B 1 49 ? -6.875 4.531 10.234 1 97.75 49 ARG B C 1
ATOM 1586 O O . ARG B 1 49 ? -7.188 5.168 9.227 1 97.75 49 ARG B O 1
ATOM 1593 N N . ALA B 1 50 ? -5.84 3.77 10.312 1 98.12 50 ALA B N 1
ATOM 1594 C CA . ALA B 1 50 ? -4.934 3.65 9.172 1 98.12 50 ALA B CA 1
ATOM 1595 C C . ALA B 1 50 ? -4.156 2.34 9.227 1 98.12 50 ALA B C 1
ATOM 1597 O O . ALA B 1 50 ? -4.344 1.533 10.141 1 98.12 50 ALA B O 1
ATOM 1598 N N . HIS B 1 51 ? -3.422 2.045 8.258 1 97.38 51 HIS B N 1
ATOM 1599 C CA . HIS B 1 51 ? -2.486 0.927 8.211 1 97.38 51 HIS B CA 1
ATOM 1600 C C . HIS B 1 51 ? -1.082 1.367 8.609 1 97.38 51 HIS B C 1
ATOM 1602 O O . HIS B 1 51 ? -0.547 2.33 8.055 1 97.38 51 HIS B O 1
ATOM 1608 N N . ARG B 1 52 ? -0.474 0.656 9.484 1 96.62 52 ARG B N 1
ATOM 1609 C CA . ARG B 1 52 ? 0.873 0.988 9.938 1 96.62 52 ARG B CA 1
ATOM 1610 C C . ARG B 1 52 ? 1.852 1.023 8.766 1 96.62 52 ARG B C 1
ATOM 1612 O O . ARG B 1 52 ? 2.68 1.931 8.672 1 96.62 52 ARG B O 1
ATOM 1619 N N . CYS B 1 53 ? 1.733 -0.029 7.918 1 97.19 53 CYS B N 1
ATOM 1620 C CA . CYS B 1 53 ? 2.691 -0.132 6.82 1 97.19 53 CYS B CA 1
ATOM 1621 C C . CYS B 1 53 ? 2.57 1.059 5.879 1 97.19 53 CYS B C 1
ATOM 1623 O O . CYS B 1 53 ? 3.572 1.533 5.34 1 97.19 53 CYS B O 1
ATOM 1625 N N . VAL B 1 54 ? 1.345 1.62 5.684 1 98.38 54 VAL B N 1
ATOM 1626 C CA . VAL B 1 54 ? 1.142 2.787 4.832 1 98.38 54 VAL B CA 1
ATOM 1627 C C . VAL B 1 54 ? 1.765 4.02 5.484 1 98.38 54 VAL B C 1
ATOM 1629 O O . VAL B 1 54 ? 2.523 4.75 4.844 1 98.38 54 VAL B O 1
ATOM 1632 N N . LEU B 1 55 ? 1.475 4.246 6.781 1 98.06 55 LEU B N 1
ATOM 1633 C CA . LEU B 1 55 ? 2.041 5.379 7.504 1 98.06 55 LEU B CA 1
ATOM 1634 C C . LEU B 1 55 ? 3.564 5.332 7.484 1 98.06 55 LEU B C 1
ATOM 1636 O O . LEU B 1 55 ? 4.219 6.332 7.18 1 98.06 55 LEU B O 1
ATOM 1640 N N . ALA B 1 56 ? 4.113 4.164 7.738 1 97.56 56 ALA B N 1
ATOM 1641 C CA . ALA B 1 56 ? 5.559 3.992 7.805 1 97.56 56 ALA B CA 1
ATOM 1642 C C . ALA B 1 56 ? 6.199 4.16 6.43 1 97.56 56 ALA B C 1
ATOM 1644 O O . ALA B 1 56 ? 7.352 4.578 6.32 1 97.56 56 ALA B O 1
ATOM 1645 N N . ALA B 1 57 ? 5.488 3.832 5.398 1 97.62 57 ALA B N 1
ATOM 1646 C CA . ALA B 1 57 ? 6 3.969 4.039 1 97.62 57 ALA B CA 1
ATOM 1647 C C . ALA B 1 57 ? 6.086 5.438 3.629 1 97.62 57 ALA B C 1
ATOM 1649 O O . ALA B 1 57 ? 6.922 5.809 2.805 1 97.62 57 ALA B O 1
ATOM 1650 N N . CYS B 1 58 ? 5.266 6.281 4.211 1 97 58 CYS B N 1
ATOM 1651 C CA . CYS B 1 58 ? 5.141 7.66 3.744 1 97 58 CYS B CA 1
ATOM 1652 C C . CYS B 1 58 ? 5.797 8.625 4.719 1 97 58 CYS B C 1
ATOM 1654 O O . CYS B 1 58 ? 6.059 9.781 4.375 1 97 58 CYS B O 1
ATOM 1656 N N . SER B 1 59 ? 6.035 8.242 5.918 1 97.19 59 SER B N 1
ATOM 1657 C CA . SER B 1 59 ? 6.469 9.133 6.988 1 97.19 59 SER B CA 1
ATOM 1658 C C . SER B 1 59 ? 7.617 8.523 7.785 1 97.19 59 SER B C 1
ATOM 1660 O O . SER B 1 59 ? 7.465 7.469 8.398 1 97.19 59 SER B O 1
ATOM 1662 N N . ASN B 1 60 ? 8.727 9.227 7.883 1 96.94 60 ASN B N 1
ATOM 1663 C CA . ASN B 1 60 ? 9.867 8.781 8.68 1 96.94 60 ASN B CA 1
ATOM 1664 C C . ASN B 1 60 ? 9.547 8.805 10.172 1 96.94 60 ASN B C 1
ATOM 1666 O O . ASN B 1 60 ? 10.07 7.988 10.938 1 96.94 60 ASN B O 1
ATOM 1670 N N . TYR B 1 61 ? 8.711 9.695 10.57 1 96.88 61 TYR B N 1
ATOM 1671 C CA . TYR B 1 61 ? 8.25 9.75 11.953 1 96.88 61 TYR B CA 1
ATOM 1672 C C . TYR B 1 61 ? 7.543 8.461 12.344 1 96.88 61 TYR B C 1
ATOM 1674 O O . TYR B 1 61 ? 7.902 7.824 13.336 1 96.88 61 TYR B O 1
ATOM 1682 N N . PHE B 1 62 ? 6.617 8.016 11.57 1 96.81 62 PHE B N 1
ATOM 1683 C CA . PHE B 1 62 ? 5.871 6.805 11.875 1 96.81 62 PHE B CA 1
ATOM 1684 C C . PHE B 1 62 ? 6.75 5.57 11.711 1 96.81 62 PHE B C 1
ATOM 1686 O O . PHE B 1 62 ? 6.637 4.617 12.484 1 96.81 62 PHE B O 1
ATOM 1693 N N . LYS B 1 63 ? 7.594 5.613 10.695 1 96.31 63 LYS B N 1
ATOM 1694 C CA . LYS B 1 63 ? 8.523 4.504 10.5 1 96.31 63 LYS B CA 1
ATOM 1695 C C . LYS B 1 63 ? 9.344 4.246 11.758 1 96.31 63 LYS B C 1
ATOM 1697 O O . LYS B 1 63 ? 9.422 3.109 12.234 1 96.31 63 LYS B O 1
ATOM 1702 N N . LYS B 1 64 ? 9.891 5.254 12.328 1 95.19 64 LYS B N 1
ATOM 1703 C CA . LYS B 1 64 ? 10.711 5.145 13.531 1 95.19 64 LYS B CA 1
ATOM 1704 C C . LYS B 1 64 ? 9.859 4.789 14.75 1 95.19 64 LYS B C 1
ATOM 1706 O O . LYS B 1 64 ? 10.258 3.965 15.57 1 95.19 64 LYS B O 1
ATOM 1711 N N . LEU B 1 65 ? 8.734 5.43 14.805 1 94.31 65 LEU B N 1
ATOM 1712 C CA . LEU B 1 65 ? 7.836 5.191 15.93 1 94.31 65 LEU B CA 1
ATOM 1713 C C . LEU B 1 65 ? 7.434 3.723 16 1 94.31 65 LEU B C 1
ATOM 1715 O O . LEU B 1 65 ? 7.473 3.113 17.078 1 94.31 65 LEU B O 1
ATOM 1719 N N . PHE B 1 66 ? 7.055 3.133 14.875 1 94.06 66 PHE B N 1
ATOM 1720 C CA . PHE B 1 66 ? 6.551 1.765 14.867 1 94.06 66 PHE B CA 1
ATOM 1721 C C . PHE B 1 66 ? 7.691 0.765 15.031 1 94.06 66 PHE B C 1
ATOM 1723 O O . PHE B 1 66 ? 7.477 -0.359 15.492 1 94.06 66 PHE B O 1
ATOM 1730 N N . LYS B 1 67 ? 8.859 1.117 14.531 1 89 67 LYS B N 1
ATOM 1731 C CA . LYS B 1 67 ? 10.023 0.262 14.758 1 89 67 LYS B CA 1
ATOM 1732 C C . LYS B 1 67 ? 10.297 0.096 16.25 1 89 67 LYS B C 1
ATOM 1734 O O . LYS B 1 67 ? 10.664 -0.992 16.703 1 89 67 LYS B O 1
ATOM 1739 N N . LYS B 1 68 ? 10.094 1.126 17.016 1 84.56 68 LYS B N 1
ATOM 1740 C CA . LYS B 1 68 ? 10.281 1.11 18.469 1 84.56 68 LYS B CA 1
ATOM 1741 C C . LYS B 1 68 ? 9.156 0.353 19.156 1 84.56 68 LYS B C 1
ATOM 1743 O O . LYS B 1 68 ? 9.383 -0.306 20.172 1 84.56 68 LYS B O 1
ATOM 1748 N N . GLN B 1 69 ? 7.93 0.43 18.656 1 77.94 69 GLN B N 1
ATOM 1749 C CA . GLN B 1 69 ? 6.738 -0.161 19.25 1 77.94 69 GLN B CA 1
ATOM 1750 C C . GLN B 1 69 ? 6.645 -1.649 18.938 1 77.94 69 GLN B C 1
ATOM 1752 O O . GLN B 1 69 ? 5.863 -2.375 19.547 1 77.94 69 GLN B O 1
ATOM 1757 N N . SER B 1 70 ? 7.168 -2.172 17.844 1 64.62 70 SER B N 1
ATOM 1758 C CA . SER B 1 70 ? 7.02 -3.555 17.406 1 64.62 70 SER B CA 1
ATOM 1759 C C . SER B 1 70 ? 7.07 -4.523 18.578 1 64.62 70 SER B C 1
ATOM 1761 O O . SER B 1 70 ? 6.453 -5.594 18.531 1 64.62 70 SER B O 1
ATOM 1763 N N . ASP B 1 71 ? 7.551 -4.012 19.625 1 60.94 71 ASP B N 1
ATOM 1764 C CA . ASP B 1 71 ? 7.633 -4.848 20.812 1 60.94 71 ASP B CA 1
ATOM 1765 C C . ASP B 1 71 ? 6.395 -4.68 21.688 1 60.94 71 ASP B C 1
ATOM 1767 O O . ASP B 1 71 ? 6.125 -5.508 22.562 1 60.94 71 ASP B O 1
ATOM 1771 N N . GLU B 1 72 ? 5.684 -3.631 21.406 1 60.91 72 GLU B N 1
ATOM 1772 C CA . GLU B 1 72 ? 4.539 -3.303 22.25 1 60.91 72 GLU B CA 1
ATOM 1773 C C . GLU B 1 72 ? 3.24 -3.328 21.453 1 60.91 72 GLU B C 1
ATOM 1775 O O . GLU B 1 72 ? 3.24 -3.053 20.25 1 60.91 72 GLU B O 1
ATOM 1780 N N . ASP B 1 73 ? 2.23 -4 21.781 1 61.81 73 ASP B N 1
ATOM 1781 C CA . ASP B 1 73 ? 0.898 -4.082 21.203 1 61.81 73 ASP B CA 1
ATOM 1782 C C . ASP B 1 73 ? 0.171 -2.742 21.297 1 61.81 73 ASP B C 1
ATOM 1784 O O . ASP B 1 73 ? -0.784 -2.607 22.062 1 61.81 73 ASP B O 1
ATOM 1788 N N . ASN B 1 74 ? 0.87 -1.691 20.641 1 66.62 74 ASN B N 1
ATOM 1789 C CA . ASN B 1 74 ? 0.127 -0.442 20.766 1 66.62 74 ASN B CA 1
ATOM 1790 C C . ASN B 1 74 ? -0.5 -0.02 19.438 1 66.62 74 ASN B C 1
ATOM 1792 O O . ASN B 1 74 ? 0.21 0.27 18.484 1 66.62 74 ASN B O 1
ATOM 1796 N N . SER B 1 75 ? -1.8 0.01 19.453 1 86.12 75 SER B N 1
ATOM 1797 C CA . SER B 1 75 ? -2.605 0.318 18.281 1 86.12 75 SER B CA 1
ATOM 1798 C C . SER B 1 75 ? -3.021 1.785 18.266 1 86.12 75 SER B C 1
ATOM 1800 O O . SER B 1 75 ? -3.637 2.25 17.297 1 86.12 75 SER B O 1
ATOM 1802 N N . ILE B 1 76 ? -2.434 2.537 19.344 1 94.69 76 ILE B N 1
ATOM 1803 C CA . ILE B 1 76 ? -2.893 3.922 19.391 1 94.69 76 ILE B CA 1
ATOM 1804 C C . ILE B 1 76 ? -1.689 4.863 19.438 1 94.69 76 ILE B C 1
ATOM 1806 O O . ILE B 1 76 ? -0.76 4.66 20.219 1 94.69 76 ILE B O 1
ATOM 1810 N N . VAL B 1 77 ? -1.638 5.848 18.641 1 96.38 77 VAL B N 1
ATOM 1811 C CA . VAL B 1 77 ? -0.621 6.891 18.562 1 96.38 77 VAL B CA 1
ATOM 1812 C C . VAL B 1 77 ? -1.276 8.258 18.734 1 96.38 77 VAL B C 1
ATOM 1814 O O . VAL B 1 77 ? -2.205 8.602 18 1 96.38 77 VAL B O 1
ATOM 1817 N N . GLU B 1 78 ? -0.814 9.023 19.672 1 97.25 78 GLU B N 1
ATOM 1818 C CA . GLU B 1 78 ? -1.34 10.367 19.875 1 97.25 78 GLU B CA 1
ATOM 1819 C C . GLU B 1 78 ? -0.367 11.422 19.375 1 97.25 78 GLU B C 1
ATOM 1821 O O . GLU B 1 78 ? 0.821 11.391 19.703 1 97.25 78 GLU B O 1
ATOM 1826 N N . LEU B 1 79 ? -0.892 12.281 18.578 1 97.81 79 LEU B N 1
ATOM 1827 C CA . LEU B 1 79 ? -0.11 13.414 18.094 1 97.81 79 LEU B CA 1
ATOM 1828 C C . LEU B 1 79 ? -0.615 14.719 18.703 1 97.81 79 LEU B C 1
ATOM 1830 O O . LEU B 1 79 ? -1.817 14.992 18.672 1 97.81 79 LEU B O 1
ATOM 1834 N N . ASP B 1 80 ? 0.283 15.57 19.156 1 97.31 80 ASP B N 1
ATOM 1835 C CA . ASP B 1 80 ? -0.106 16.828 19.797 1 97.31 80 ASP B CA 1
ATOM 1836 C C . ASP B 1 80 ? 0.51 18.016 19.062 1 97.31 80 ASP B C 1
ATOM 1838 O O . ASP B 1 80 ? 0.331 19.172 19.484 1 97.31 80 ASP B O 1
ATOM 1842 N N . PHE B 1 81 ? 1.139 17.828 17.953 1 96.62 81 PHE B N 1
ATOM 1843 C CA . PHE B 1 81 ? 1.858 18.906 17.281 1 96.62 81 PHE B CA 1
ATOM 1844 C C . PHE B 1 81 ? 1.157 19.297 15.984 1 96.62 81 PHE B C 1
ATOM 1846 O O . PHE B 1 81 ? 1.661 20.125 15.227 1 96.62 81 PHE B O 1
ATOM 1853 N N . ILE B 1 82 ? 0.036 18.688 15.711 1 96.88 82 ILE B N 1
ATOM 1854 C CA . ILE B 1 82 ? -0.648 18.922 14.445 1 96.88 82 ILE B CA 1
ATOM 1855 C C . ILE B 1 82 ? -2.15 19.047 14.688 1 96.88 82 ILE B C 1
ATOM 1857 O O . ILE B 1 82 ? -2.695 18.422 15.602 1 96.88 82 ILE B O 1
ATOM 1861 N N . ARG B 1 83 ? -2.768 19.938 13.922 1 97.62 83 ARG B N 1
ATOM 1862 C CA . ARG B 1 83 ? -4.223 20.047 13.969 1 97.62 83 ARG B CA 1
ATOM 1863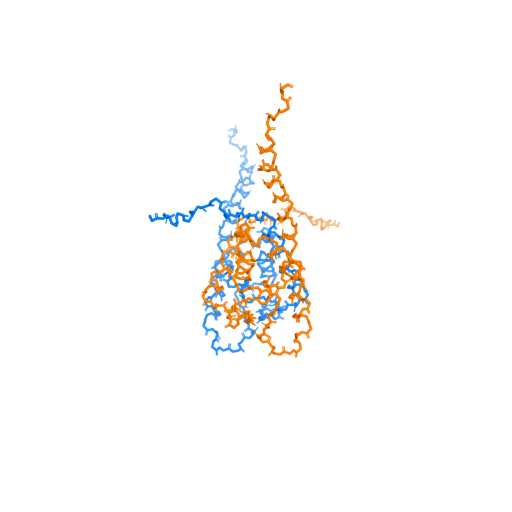 C C . ARG B 1 83 ? -4.891 18.859 13.281 1 97.62 83 ARG B C 1
ATOM 1865 O O . ARG B 1 83 ? -4.355 18.328 12.305 1 97.62 83 ARG B O 1
ATOM 1872 N N . SER B 1 84 ? -6.113 18.562 13.664 1 98.25 84 SER B N 1
ATOM 1873 C CA . SER B 1 84 ? -6.797 17.359 13.18 1 98.25 84 SER B CA 1
ATOM 1874 C C . SER B 1 84 ? -7.141 17.484 11.695 1 98.25 84 SER B C 1
ATOM 1876 O O . SER B 1 84 ? -7.012 16.531 10.945 1 98.25 84 SER B O 1
ATOM 1878 N N . ASP B 1 85 ? -7.582 18.688 11.25 1 97 85 ASP B N 1
ATOM 1879 C CA . ASP B 1 85 ? -7.961 18.844 9.852 1 97 85 ASP B CA 1
ATOM 1880 C C . ASP B 1 85 ? -6.734 18.797 8.945 1 97 85 ASP B C 1
ATOM 1882 O O . ASP B 1 85 ? -6.812 18.297 7.816 1 97 85 ASP B O 1
ATOM 1886 N N . ILE B 1 86 ? -5.586 19.234 9.406 1 96.06 86 ILE B N 1
ATOM 1887 C CA . ILE B 1 86 ? -4.34 19.156 8.656 1 96.06 86 ILE B CA 1
ATOM 1888 C C . ILE B 1 86 ? -3.875 17.703 8.578 1 96.06 86 ILE B C 1
ATOM 1890 O O . ILE B 1 86 ? -3.488 17.234 7.508 1 96.06 86 ILE B O 1
ATOM 1894 N N . PHE B 1 87 ? -3.979 17.031 9.68 1 97.94 87 PHE B N 1
ATOM 1895 C CA . PHE B 1 87 ? -3.578 15.625 9.695 1 97.94 87 PHE B CA 1
ATOM 1896 C C . PHE B 1 87 ? -4.441 14.805 8.742 1 97.94 87 PHE B C 1
ATOM 1898 O O . PHE B 1 87 ? -3.941 13.93 8.039 1 97.94 87 PHE B O 1
ATOM 1905 N N . GLU B 1 88 ? -5.73 15.078 8.812 1 97.94 88 GLU B N 1
ATOM 1906 C CA . GLU B 1 88 ? -6.637 14.375 7.91 1 97.94 88 GLU B CA 1
ATOM 1907 C C . GLU B 1 88 ? -6.203 14.531 6.453 1 97.94 88 GLU B C 1
ATOM 1909 O O . GLU B 1 88 ? -6.234 13.57 5.688 1 97.94 88 GLU B O 1
ATOM 1914 N N . GLU B 1 89 ? -5.797 15.75 6.09 1 96.19 89 GLU B N 1
ATOM 1915 C CA . GLU B 1 89 ? -5.34 16 4.727 1 96.19 89 GLU B CA 1
ATOM 1916 C C . GLU B 1 89 ? -4.035 15.266 4.438 1 96.19 89 GLU B C 1
ATOM 1918 O O . GLU B 1 89 ? -3.848 14.734 3.342 1 96.19 89 GLU B O 1
ATOM 1923 N N . VAL B 1 90 ? -3.139 15.227 5.395 1 96.44 90 VAL B N 1
ATOM 1924 C CA . VAL B 1 90 ? -1.881 14.5 5.262 1 96.44 90 VAL B CA 1
ATOM 1925 C C . VAL B 1 90 ? -2.162 13.008 5.07 1 96.44 90 VAL B C 1
ATOM 1927 O O . VAL B 1 90 ? -1.586 12.375 4.188 1 96.44 90 VAL B O 1
ATOM 1930 N N . LEU B 1 91 ? -3.035 12.492 5.875 1 98 91 LEU B N 1
ATOM 1931 C CA . LEU B 1 91 ? -3.428 11.094 5.773 1 98 91 LEU B CA 1
ATOM 1932 C C . LEU B 1 91 ? -4.051 10.797 4.414 1 98 91 LEU B C 1
ATOM 1934 O O . LEU B 1 91 ? -3.73 9.781 3.789 1 98 91 LEU B O 1
ATOM 1938 N N . ASN B 1 92 ? -4.969 11.695 3.951 1 97.62 92 ASN B N 1
ATOM 1939 C CA . ASN B 1 92 ? -5.547 11.555 2.619 1 97.62 92 ASN B CA 1
ATOM 1940 C C . ASN B 1 92 ? -4.473 11.516 1.54 1 97.62 92 ASN B C 1
ATOM 1942 O O . ASN B 1 92 ? -4.535 10.695 0.623 1 97.62 92 ASN B O 1
ATOM 1946 N N . TYR B 1 93 ? -3.496 12.344 1.688 1 96.44 93 TYR B N 1
ATOM 1947 C CA . TYR B 1 93 ? -2.383 12.367 0.745 1 96.44 93 TYR B CA 1
ATOM 1948 C C . TYR B 1 93 ? -1.688 11.016 0.682 1 96.44 93 TYR B C 1
ATOM 1950 O O . TYR B 1 93 ? -1.393 10.508 -0.404 1 96.44 93 TYR B O 1
ATOM 1958 N N . MET B 1 94 ? -1.455 10.406 1.829 1 97.38 94 MET B N 1
ATOM 1959 C CA . MET B 1 94 ? -0.75 9.133 1.885 1 97.38 94 MET B CA 1
ATOM 1960 C C . MET B 1 94 ? -1.484 8.062 1.075 1 97.38 94 MET B C 1
ATOM 1962 O O . MET B 1 94 ? -0.854 7.227 0.429 1 97.38 94 MET B O 1
ATOM 1966 N N . TYR B 1 95 ? -2.791 8.18 0.979 1 98.38 95 TYR B N 1
ATOM 1967 C CA . TYR B 1 95 ? -3.592 7.133 0.358 1 98.38 95 TYR B CA 1
ATOM 1968 C C . TYR B 1 95 ? -4.02 7.531 -1.049 1 98.38 95 TYR B C 1
ATOM 1970 O O . TYR B 1 95 ? -4.562 6.715 -1.795 1 98.38 95 TYR B O 1
ATOM 1978 N N . THR B 1 96 ? -3.758 8.781 -1.479 1 97.69 96 THR B N 1
ATOM 1979 C CA . THR B 1 96 ? -4.336 9.195 -2.752 1 97.69 96 THR B CA 1
ATOM 1980 C C . THR B 1 96 ? -3.291 9.906 -3.613 1 97.69 96 THR B C 1
ATOM 1982 O O . THR B 1 96 ? -3.504 10.109 -4.809 1 97.69 96 THR B O 1
ATOM 1985 N N . ALA B 1 97 ? -2.193 10.32 -3.047 1 95.94 97 ALA B N 1
ATOM 1986 C CA . ALA B 1 97 ? -1.145 11.07 -3.729 1 95.94 97 ALA B CA 1
ATOM 1987 C C . ALA B 1 97 ? -1.6 12.5 -4.027 1 95.94 97 ALA B C 1
ATOM 1989 O O . ALA B 1 97 ? -0.969 13.203 -4.816 1 95.94 97 ALA B O 1
ATOM 1990 N N . ARG B 1 98 ? -2.703 12.891 -3.404 1 94.06 98 ARG B N 1
ATOM 1991 C CA . ARG B 1 98 ? -3.248 14.234 -3.594 1 94.06 98 ARG B CA 1
ATOM 1992 C C . ARG B 1 98 ? -3.367 14.969 -2.264 1 94.06 98 ARG B C 1
ATOM 1994 O O . ARG B 1 98 ? -3.68 14.359 -1.238 1 94.06 98 ARG B O 1
ATOM 2001 N N . LEU B 1 99 ? -3.129 16.203 -2.332 1 93.12 99 LEU B N 1
ATOM 2002 C CA . LEU B 1 99 ? -3.211 17.062 -1.15 1 93.12 99 LEU B CA 1
ATOM 2003 C C . LEU B 1 99 ? -3.92 18.375 -1.474 1 93.12 99 LEU B C 1
ATOM 2005 O O . LEU B 1 99 ? -3.695 18.953 -2.535 1 93.12 99 LEU B O 1
ATOM 2009 N N . ALA B 1 100 ? -4.816 18.828 -0.605 1 91.25 100 ALA B N 1
ATOM 2010 C CA . ALA B 1 100 ? -5.461 20.141 -0.695 1 91.25 100 ALA B CA 1
ATOM 2011 C C . ALA B 1 100 ? -5.289 20.922 0.601 1 91.25 100 ALA B C 1
ATOM 2013 O O . ALA B 1 100 ? -5.516 20.391 1.691 1 91.25 100 ALA B O 1
ATOM 2014 N N . VAL B 1 101 ? -4.844 22.156 0.455 1 90.12 101 VAL B N 1
ATOM 2015 C CA . VAL B 1 101 ? -4.621 22.953 1.655 1 90.12 101 VAL B CA 1
ATOM 2016 C C . VAL B 1 101 ? -5.07 24.391 1.406 1 90.12 101 VAL B C 1
ATOM 2018 O O . VAL B 1 101 ? -4.832 24.953 0.33 1 90.12 101 VAL B O 1
ATOM 2021 N N . ARG B 1 102 ? -5.707 24.922 2.328 1 90.38 102 ARG B N 1
ATOM 2022 C CA . ARG B 1 102 ? -6 26.359 2.25 1 90.38 102 ARG B CA 1
ATOM 2023 C C . ARG B 1 102 ? -4.723 27.188 2.334 1 90.38 102 ARG B C 1
ATOM 2025 O O . ARG B 1 102 ? -3.807 26.844 3.09 1 90.38 102 ARG B O 1
ATOM 2032 N N . LYS B 1 103 ? -4.754 28.25 1.663 1 86.5 103 LYS B N 1
ATOM 2033 C CA . LYS B 1 103 ? -3.58 29.109 1.63 1 86.5 103 LYS B CA 1
ATOM 2034 C C . LYS B 1 103 ? -3.166 29.531 3.037 1 86.5 103 LYS B C 1
ATOM 2036 O O . LYS B 1 103 ? -1.976 29.578 3.355 1 86.5 103 LYS B O 1
ATOM 2041 N N . LYS B 1 104 ? -4.133 29.844 3.826 1 89.25 104 LYS B N 1
ATOM 2042 C CA . LYS B 1 104 ? -3.844 30.328 5.172 1 89.25 104 LYS B CA 1
ATOM 2043 C C . LYS B 1 104 ? -3.205 29.234 6.023 1 89.25 104 LYS B C 1
ATOM 2045 O O . LYS B 1 104 ? -2.596 29.516 7.055 1 89.25 104 LYS B O 1
ATOM 2050 N N . ASP B 1 105 ? -3.295 27.938 5.637 1 92.19 105 ASP B N 1
ATOM 2051 C CA . ASP B 1 105 ? -2.836 26.812 6.445 1 92.19 105 ASP B CA 1
ATOM 2052 C C . ASP B 1 105 ? -1.562 26.203 5.867 1 92.19 105 ASP B C 1
ATOM 2054 O O . ASP B 1 105 ? -1.076 25.188 6.359 1 92.19 105 ASP B O 1
ATOM 2058 N N . ILE B 1 106 ? -0.979 26.75 4.891 1 89.06 106 ILE B N 1
ATOM 2059 C CA . ILE B 1 106 ? 0.156 26.172 4.176 1 89.06 106 ILE B CA 1
ATOM 2060 C C . ILE B 1 106 ? 1.345 26.031 5.121 1 89.06 106 ILE B C 1
ATOM 2062 O O . ILE B 1 106 ? 2.004 25 5.148 1 89.06 106 ILE B O 1
ATOM 2066 N N . ASN B 1 107 ? 1.572 27.078 5.887 1 89.38 107 ASN B N 1
ATOM 2067 C CA . ASN B 1 107 ? 2.713 27.047 6.797 1 89.38 107 ASN B CA 1
ATOM 2068 C C . ASN B 1 107 ? 2.562 25.938 7.836 1 89.38 107 ASN B C 1
ATOM 2070 O O . ASN B 1 107 ? 3.527 25.234 8.141 1 89.38 107 ASN B O 1
ATOM 2074 N N . MET B 1 108 ? 1.397 25.781 8.352 1 91.62 108 MET B N 1
ATOM 2075 C CA . MET B 1 108 ? 1.139 24.734 9.328 1 91.62 108 MET B CA 1
ATOM 2076 C C . MET B 1 108 ? 1.326 23.359 8.703 1 91.62 108 MET B C 1
ATOM 2078 O O . MET B 1 108 ? 1.929 22.469 9.32 1 91.62 108 MET B O 1
ATOM 2082 N N . MET B 1 109 ? 0.857 23.156 7.543 1 92.44 109 MET B N 1
ATOM 2083 C CA . MET B 1 109 ? 1.001 21.906 6.82 1 92.44 109 MET B CA 1
ATOM 2084 C C . MET B 1 109 ? 2.473 21.562 6.602 1 92.44 109 MET B C 1
ATOM 2086 O O . MET B 1 109 ? 2.9 20.438 6.867 1 92.44 109 MET B O 1
ATOM 2090 N N . MET B 1 110 ? 3.176 22.531 6.203 1 90.25 110 MET B N 1
ATOM 2091 C CA . MET B 1 110 ? 4.598 22.328 5.934 1 90.25 110 MET B CA 1
ATOM 2092 C C . MET B 1 110 ? 5.344 21.969 7.211 1 90.25 110 MET B C 1
ATOM 2094 O O . MET B 1 110 ? 6.164 21.047 7.219 1 90.25 110 MET B O 1
ATOM 2098 N N . SER B 1 111 ? 5.105 22.734 8.234 1 91.56 111 SER B N 1
ATOM 2099 C CA . SER B 1 111 ? 5.742 22.469 9.516 1 91.56 111 SER B CA 1
ATOM 2100 C C . SER B 1 111 ? 5.406 21.062 10.016 1 91.56 111 SER B C 1
ATOM 2102 O O . SER B 1 111 ? 6.289 20.312 10.445 1 91.56 111 SER B O 1
ATOM 2104 N N . SER B 1 112 ? 4.172 20.703 9.977 1 93.38 112 SER B N 1
ATOM 2105 C CA . SER B 1 112 ? 3.738 19.375 10.398 1 93.38 112 SER B CA 1
ATOM 2106 C C . SER B 1 112 ? 4.355 18.297 9.523 1 93.38 112 SER B C 1
ATOM 2108 O O . SER B 1 112 ? 4.797 17.25 10.031 1 93.38 112 SER B O 1
ATOM 2110 N N . GLY B 1 113 ? 4.371 18.562 8.227 1 93.88 113 GLY B N 1
ATOM 2111 C CA . GLY B 1 113 ? 5.02 17.625 7.312 1 93.88 113 GLY B CA 1
ATOM 2112 C C . GLY B 1 113 ? 6.48 17.391 7.645 1 93.88 113 GLY B C 1
ATOM 2113 O O . GLY B 1 113 ? 6.969 16.266 7.531 1 93.88 113 GLY B O 1
ATOM 2114 N N . GLN B 1 114 ? 7.121 18.5 7.98 1 92.81 114 GLN B N 1
ATOM 2115 C CA . GLN B 1 114 ? 8.523 18.391 8.383 1 92.81 114 GLN B CA 1
ATOM 2116 C C . GLN B 1 114 ? 8.672 17.5 9.617 1 92.81 114 GLN B C 1
ATOM 2118 O O . GLN B 1 114 ? 9.531 16.625 9.656 1 92.81 114 GLN B O 1
ATOM 2123 N N . ILE B 1 115 ? 7.895 17.656 10.586 1 95.56 115 ILE B N 1
ATOM 2124 C CA . ILE B 1 115 ? 7.945 16.844 11.805 1 95.56 115 ILE B CA 1
ATOM 2125 C C . ILE B 1 115 ? 7.641 15.383 11.469 1 95.56 115 ILE B C 1
ATOM 2127 O O . ILE B 1 115 ? 8.32 14.477 11.945 1 95.56 115 ILE B O 1
ATOM 2131 N N . LEU B 1 116 ? 6.664 15.18 10.602 1 97 116 LEU B N 1
ATOM 2132 C CA . LEU B 1 116 ? 6.242 13.836 10.219 1 97 116 LEU B CA 1
ATOM 2133 C C . LEU B 1 116 ? 7.246 13.203 9.266 1 97 116 LEU B C 1
ATOM 2135 O O . LEU B 1 116 ? 7.215 11.992 9.039 1 97 116 LEU B O 1
ATOM 2139 N N . GLY B 1 117 ? 8.141 14.008 8.711 1 95.38 117 GLY B N 1
ATOM 2140 C CA . GLY B 1 117 ? 9.148 13.492 7.797 1 95.38 117 GLY B CA 1
ATOM 2141 C C . GLY B 1 117 ? 8.578 13.078 6.453 1 95.38 117 GLY B C 1
ATOM 2142 O O . GLY B 1 117 ? 8.906 12 5.941 1 95.38 117 GLY B O 1
ATOM 2143 N N . ILE B 1 118 ? 7.652 13.82 5.879 1 94 118 ILE B N 1
ATOM 2144 C CA . ILE B 1 118 ? 7.066 13.562 4.57 1 94 118 ILE B CA 1
ATOM 2145 C C . ILE B 1 118 ? 7.758 14.43 3.518 1 94 118 ILE B C 1
ATOM 2147 O O . ILE B 1 118 ? 7.664 15.656 3.559 1 94 118 ILE B O 1
ATOM 2151 N N . ASN B 1 119 ? 8.438 13.883 2.59 1 81.12 119 ASN B N 1
ATOM 2152 C CA . ASN B 1 119 ? 9.281 14.586 1.631 1 81.12 119 ASN B CA 1
ATOM 2153 C C . ASN B 1 119 ? 8.461 15.508 0.729 1 81.12 119 ASN B C 1
ATOM 2155 O O . ASN B 1 119 ? 8.891 16.625 0.411 1 81.12 119 ASN B O 1
ATOM 2159 N N . PHE B 1 120 ? 7.367 15.117 0.265 1 78.81 120 PHE B N 1
ATOM 2160 C CA . PHE B 1 120 ? 6.539 15.852 -0.686 1 78.81 120 PHE B CA 1
ATOM 2161 C C . PHE B 1 120 ? 6.145 17.203 -0.125 1 78.81 120 PHE B C 1
ATOM 2163 O O . PHE B 1 120 ? 6.129 18.203 -0.852 1 78.81 120 PHE B O 1
ATOM 2170 N N . LEU B 1 121 ? 5.91 17.297 1.102 1 78.75 121 LEU B N 1
ATOM 2171 C CA . LEU B 1 121 ? 5.445 18.531 1.719 1 78.75 121 LEU B CA 1
ATOM 2172 C C . LEU B 1 121 ? 6.562 19.578 1.769 1 78.75 121 LEU B C 1
ATOM 2174 O O . LEU B 1 121 ? 6.301 20.781 1.735 1 78.75 121 LEU B O 1
ATOM 2178 N N . ASP B 1 122 ? 7.727 19.094 1.695 1 70.19 122 ASP B N 1
ATOM 2179 C CA . ASP B 1 122 ? 8.867 20 1.562 1 70.19 122 ASP B CA 1
ATOM 2180 C C . ASP B 1 122 ? 8.836 20.719 0.218 1 70.19 122 ASP B C 1
ATOM 2182 O O . ASP B 1 122 ? 9.164 21.906 0.138 1 70.19 122 ASP B O 1
ATOM 2186 N N . ASN B 1 123 ? 8.375 20.078 -0.758 1 67.31 123 ASN B N 1
ATOM 2187 C CA . ASN B 1 123 ? 8.391 20.625 -2.111 1 67.31 123 ASN B CA 1
ATOM 2188 C C . ASN B 1 123 ? 7.176 21.5 -2.373 1 67.31 123 ASN B C 1
ATOM 2190 O O . ASN B 1 123 ? 7.188 22.328 -3.293 1 67.31 123 ASN B O 1
ATOM 2194 N N . LEU B 1 124 ? 6.109 21.281 -1.632 1 68 124 LEU B N 1
ATOM 2195 C CA . LEU B 1 124 ? 4.953 22.156 -1.748 1 68 124 LEU B CA 1
ATOM 2196 C C . LEU B 1 124 ? 5.348 23.609 -1.497 1 68 124 LEU B C 1
ATOM 2198 O O . LEU B 1 124 ? 4.801 24.516 -2.121 1 68 124 LEU B O 1
ATOM 2202 N N . CYS B 1 125 ? 6.172 23.891 -0.651 1 59.09 125 CYS B N 1
ATOM 2203 C CA . CYS B 1 125 ? 6.637 25.234 -0.292 1 59.09 125 CYS B CA 1
ATOM 2204 C C . CYS B 1 125 ? 7.254 25.938 -1.494 1 59.09 125 CYS B C 1
ATOM 2206 O O . CYS B 1 125 ? 7.145 27.156 -1.627 1 59.09 125 CYS B O 1
ATOM 2208 N N . THR B 1 126 ? 7.879 25.188 -2.264 1 58.5 126 THR B N 1
ATOM 2209 C CA . THR B 1 126 ? 8.547 25.828 -3.385 1 58.5 126 THR B CA 1
ATOM 2210 C C . THR B 1 126 ? 7.527 26.375 -4.383 1 58.5 126 THR B C 1
ATOM 2212 O O . THR B 1 126 ? 7.75 27.406 -5.012 1 58.5 126 THR B O 1
ATOM 2215 N N . GLN B 1 127 ? 6.441 25.75 -4.5 1 55.44 127 GLN B N 1
ATOM 2216 C CA . GLN B 1 127 ? 5.445 26.234 -5.449 1 55.44 127 GLN B CA 1
ATOM 2217 C C . GLN B 1 127 ? 4.684 27.438 -4.895 1 55.44 127 GLN B C 1
ATOM 2219 O O . GLN B 1 127 ? 4.234 28.297 -5.652 1 55.44 127 GLN B O 1
ATOM 2224 N N . LYS B 1 128 ? 4.387 27.484 -3.633 1 55.38 128 LYS B N 1
ATOM 2225 C CA . LYS B 1 128 ? 3.773 28.656 -3.033 1 55.38 128 LYS B CA 1
ATOM 2226 C C . LYS B 1 128 ? 4.57 29.922 -3.365 1 55.38 128 LYS B C 1
ATOM 2228 O O . LYS B 1 128 ? 3.988 30.969 -3.641 1 55.38 128 LYS B O 1
ATOM 2233 N N . ARG B 1 129 ? 5.859 29.797 -3.143 1 49.62 129 ARG B N 1
ATOM 2234 C CA . ARG B 1 129 ? 6.617 31.031 -3.344 1 49.62 129 ARG B CA 1
ATOM 2235 C C . ARG B 1 129 ? 6.352 31.609 -4.727 1 49.62 129 ARG B C 1
ATOM 2237 O O . ARG B 1 129 ? 6.27 32.844 -4.883 1 49.62 129 ARG B O 1
ATOM 2244 N N . GLU B 1 130 ? 6.098 30.672 -5.512 1 48.88 130 GLU B N 1
ATOM 2245 C CA . GLU B 1 130 ? 5.922 31.219 -6.852 1 48.88 130 GLU B CA 1
ATOM 2246 C C . GLU B 1 130 ? 4.566 31.906 -6.992 1 48.88 130 GLU B C 1
ATOM 2248 O O . GLU B 1 130 ? 4.453 32.938 -7.66 1 48.88 130 GLU B O 1
ATOM 2253 N N . VAL B 1 131 ? 3.586 31.359 -6.359 1 48.38 131 VAL B N 1
ATOM 2254 C CA . VAL B 1 131 ? 2.277 31.969 -6.52 1 48.38 131 VAL B CA 1
ATOM 2255 C C . VAL B 1 131 ? 2.229 33.281 -5.738 1 48.38 131 VAL B C 1
ATOM 2257 O O . VAL B 1 131 ? 1.638 34.281 -6.195 1 48.38 131 VAL B O 1
ATOM 2260 N N . THR B 1 132 ? 2.773 33.312 -4.551 1 47.91 132 THR B N 1
ATOM 2261 C CA . THR B 1 132 ? 2.797 34.562 -3.789 1 47.91 132 THR B CA 1
ATOM 2262 C C . THR B 1 132 ? 3.678 35.594 -4.477 1 47.91 132 THR B C 1
ATOM 2264 O O . THR B 1 132 ? 3.377 36.781 -4.445 1 47.91 132 THR B O 1
ATOM 2267 N N . ILE B 1 133 ? 4.672 35.094 -5.137 1 48.25 133 ILE B N 1
ATOM 2268 C CA . ILE B 1 133 ? 5.531 36.062 -5.84 1 48.25 133 ILE B CA 1
ATOM 2269 C C . ILE B 1 133 ? 4.793 36.625 -7.051 1 48.25 133 ILE B C 1
ATOM 2271 O O . ILE B 1 133 ? 4.844 37.812 -7.316 1 48.25 133 ILE B O 1
ATOM 2275 N N . LEU B 1 134 ? 4.016 35.75 -7.633 1 47.5 134 LEU B N 1
ATOM 2276 C CA . LEU B 1 134 ? 3.326 36.281 -8.805 1 47.5 134 LEU B CA 1
ATOM 2277 C C . LEU B 1 134 ? 2.258 37.281 -8.406 1 47.5 134 LEU B C 1
ATOM 2279 O O . LEU B 1 134 ? 2.031 38.281 -9.109 1 47.5 134 LEU B O 1
ATOM 2283 N N . HIS B 1 135 ? 1.68 37.156 -7.273 1 47.19 135 HIS B N 1
ATOM 2284 C CA . HIS B 1 135 ? 0.664 38.094 -6.859 1 47.19 135 HIS B CA 1
ATOM 2285 C C . HIS B 1 135 ? 1.3 39.375 -6.293 1 47.19 135 HIS B C 1
ATOM 2287 O O . HIS B 1 135 ? 0.797 40.469 -6.512 1 47.19 135 HIS B O 1
ATOM 2293 N N . SER B 1 136 ? 2.406 39.25 -5.559 1 47.91 136 SER B N 1
ATOM 2294 C CA . SER B 1 136 ? 3.049 40.438 -5.012 1 47.91 136 SER B CA 1
ATOM 2295 C C . SER B 1 136 ? 3.691 41.281 -6.113 1 47.91 136 SER B C 1
ATOM 2297 O O . SER B 1 136 ? 3.84 42.5 -5.973 1 47.91 136 SER B O 1
ATOM 2299 N N . ALA B 1 137 ? 4.109 40.688 -7.238 1 49.28 137 ALA B N 1
ATOM 2300 C CA . ALA B 1 137 ? 4.742 41.406 -8.336 1 49.28 137 ALA B CA 1
ATOM 2301 C C . ALA B 1 137 ? 3.719 42.219 -9.109 1 49.28 137 ALA B C 1
ATOM 2303 O O . ALA B 1 137 ? 4.043 43.281 -9.648 1 49.28 137 ALA B O 1
ATOM 2304 N N . GLN B 1 138 ? 2.551 41.719 -9.234 1 46.75 138 GLN B N 1
ATOM 2305 C CA . GLN B 1 138 ? 1.551 42.5 -9.984 1 46.75 138 GLN B CA 1
ATOM 2306 C C . GLN B 1 138 ? 1.106 43.719 -9.219 1 46.75 138 GLN B C 1
ATOM 2308 O O . GLN B 1 138 ? 0.501 44.625 -9.789 1 46.75 138 GLN B O 1
ATOM 2313 N N . MET B 1 139 ? 1.328 43.812 -7.875 1 43.56 139 MET B N 1
ATOM 2314 C CA . MET B 1 139 ? 0.838 45 -7.133 1 43.56 139 MET B CA 1
ATOM 2315 C C . MET B 1 139 ? 1.9 46.062 -7.066 1 43.56 139 MET B C 1
ATOM 2317 O O . MET B 1 139 ? 1.805 47 -6.246 1 43.56 139 MET B O 1
ATOM 2321 N N . ILE B 1 140 ? 3.107 45.969 -7.703 1 47.12 140 ILE B N 1
ATOM 2322 C CA . ILE B 1 140 ? 3.994 47.125 -7.754 1 47.12 140 ILE B CA 1
ATOM 2323 C C . ILE B 1 140 ? 3.316 48.281 -8.508 1 47.12 140 ILE B C 1
ATOM 2325 O O . ILE B 1 140 ? 2.936 48.125 -9.672 1 47.12 140 ILE B O 1
ATOM 2329 N N . PRO B 1 141 ? 2.729 49.219 -7.809 1 47 141 PRO B N 1
ATOM 2330 C CA . PRO B 1 141 ? 2.105 50.406 -8.406 1 47 141 PRO B CA 1
ATOM 2331 C C . PRO B 1 141 ? 3.025 51.125 -9.391 1 47 141 PRO B C 1
ATOM 2333 O O . PRO B 1 141 ? 4.246 51.125 -9.219 1 47 141 PRO B O 1
ATOM 2336 N N . LYS B 1 142 ? 2.764 51.312 -10.695 1 46.91 142 LYS B N 1
ATOM 2337 C CA . LYS B 1 142 ? 3.322 52.188 -11.727 1 46.91 142 LYS B CA 1
ATOM 2338 C C . LYS B 1 142 ? 3.547 53.594 -11.18 1 46.91 142 LYS B C 1
ATOM 2340 O O . LYS B 1 142 ? 2.682 54.469 -11.312 1 46.91 142 LYS B O 1
ATOM 2345 N N . SER B 1 143 ? 3.922 53.812 -9.898 1 43.38 143 SER B N 1
ATOM 2346 C CA . SER B 1 143 ? 4.004 55.219 -9.5 1 43.38 143 SER B CA 1
ATOM 2347 C C . SER B 1 143 ? 5.062 55.969 -10.305 1 43.38 143 SER B C 1
ATOM 2349 O O . SER B 1 143 ? 5.051 57.188 -10.367 1 43.38 143 SER B O 1
ATOM 2351 N N . TRP B 1 144 ? 6.223 55.375 -10.758 1 43.34 144 TRP B N 1
ATOM 2352 C CA . TRP B 1 144 ? 7.277 56.375 -10.781 1 43.34 144 TRP B CA 1
ATOM 2353 C C . TRP B 1 144 ? 7.152 57.281 -12.016 1 43.34 144 TRP B C 1
ATOM 2355 O O . TRP B 1 144 ? 7.984 58.156 -12.234 1 43.34 144 TRP B O 1
ATOM 2365 N N . ASP B 1 145 ? 6.309 57 -13.039 1 39.38 145 ASP B N 1
ATOM 2366 C CA . ASP B 1 145 ? 6.578 57.875 -14.188 1 39.38 145 ASP B CA 1
ATOM 2367 C C . ASP B 1 145 ? 6.062 59.281 -13.938 1 39.38 145 ASP B C 1
ATOM 2369 O O . ASP B 1 145 ? 6.078 60.125 -14.844 1 39.38 145 ASP B O 1
ATOM 2373 N N . SER B 1 146 ? 5.957 59.875 -12.734 1 27.31 146 SER B N 1
ATOM 2374 C CA . SER B 1 146 ? 5.906 61.312 -12.852 1 27.31 146 SER B CA 1
ATOM 2375 C C . SER B 1 146 ? 7.27 61.875 -13.242 1 27.31 146 SER B C 1
ATOM 2377 O O . SER B 1 146 ? 8.305 61.344 -12.844 1 27.31 146 SER B O 1
#

InterPro domains:
  IPR000210 BTB/POZ domain [PF00651] (27-129)
  IPR000210 BTB/POZ domain [PS50097] (37-103)
  IPR000210 BTB/POZ domain [SM00225] (37-133)
  IPR011333 SKP1/BTB/POZ domain superfamily [G3DSA:3.30.710.10] (14-141)
  IPR011333 SKP1/BTB/POZ domain superfamily [SSF54695] (11-127)
  IPR050457 Zinc finge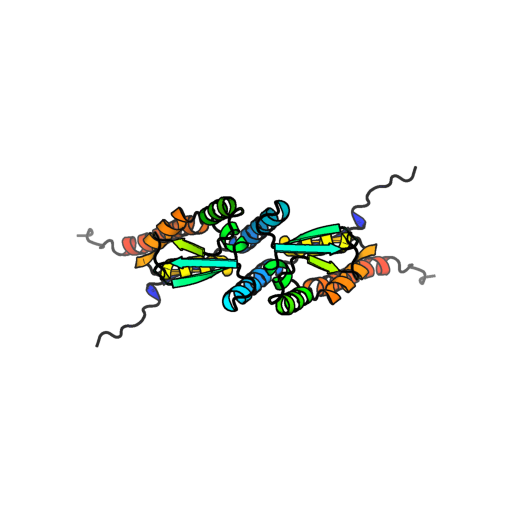r and BTB domain-containing [PTHR46105] (17-127)

Secondary structure (DSSP, 8-state):
-------GGGEEEEE-TTHHHHHHHHHHHHHHHTTT--EEEEETTEEEEE-HHHHHHH-HHHHHHHHHHTTS---EEEE-SS-HHHHHHHHHHHHHSEEEEEGGGHHHHHHHHHHHT-HHHHHHHHHHHHHHHHHHHHT----TT-/-------GGGEEEEE-TTHHHHHHHHHHHHHHHTTT--EEEEETTEEEEE-HHHHHHH-HHHHHHHHHHTTS---EEEE-SS-HHHHHHHHHHHHHSEEEEEGGGHHHHHHHHHHHT-HHHHHHHHHHHHHHHHHHHHT----TT-

Foldseek 3Di:
DPPPPPPPVVDDDDDDPCCVQVVLVVQVVCQVVVHPFQAWEAEPNDTGTHHLVLLLVFFVQSVVVVVVCVVPSHRYHYDYLAHPVLVVQVRVCSSRVDGDDDPVCLVRNLVVCVNRHGPVSVVVVVVVVVVVVVVVVVPPPPPPPD/DPPPPPPPVVDDDDDDPCCVQVVLVVQVVCQVVVHPFQAWEAEPNDTGTHHLVLLLVFFVQSVVVVVVCVVPSHRYHYDYLAHPVLVVQVRVCSSRVDGDDDPVCLVRNLVVCVNRHGPVSVCVVVVVVVVVVVVVVVPPPPPPPD

Nearest PDB structures (foldseek):
  2z8h-assembly1_A-2  TM=8.645E-01  e=1.140E-11  Mus musculus
  6xxs-assembly1_B  TM=8.500E-01  e=3.513E-11  Homo sapiens
  9gr9-assembly2_D-2  TM=9.198E-01  e=1.157E-10  Homo sapiens
  9gp5-assembly1_D  TM=9.163E-01  e=2.098E-10  Homo sapiens
  3htm-assembly2_D  TM=8.223E-01  e=5.746E-09  Homo sapiens